Protein AF-A0A6I4TUL4-F1 (afdb_monomer)

Organism: NCBI:txid1476466

Structure (mmCIF, N/CA/C/O backbone):
data_AF-A0A6I4TUL4-F1
#
_entry.id   AF-A0A6I4TUL4-F1
#
loop_
_atom_site.group_PDB
_atom_site.id
_atom_site.type_symbol
_atom_site.label_atom_id
_atom_site.label_alt_id
_atom_site.label_comp_id
_atom_site.label_asym_id
_atom_site.label_entity_id
_atom_site.label_seq_id
_atom_site.pdbx_PDB_ins_code
_atom_site.Cartn_x
_atom_site.Cartn_y
_atom_site.Cartn_z
_atom_site.occupancy
_atom_site.B_iso_or_equiv
_atom_site.auth_seq_id
_atom_site.auth_comp_id
_atom_site.auth_asym_id
_atom_site.auth_atom_id
_atom_site.pdbx_PDB_model_num
ATOM 1 N N . MET A 1 1 ? 25.129 -2.602 -38.199 1.00 72.81 1 MET A N 1
ATOM 2 C CA . MET A 1 1 ? 24.617 -2.798 -36.819 1.00 72.81 1 MET A CA 1
ATOM 3 C C . MET A 1 1 ? 23.168 -2.350 -36.666 1.00 72.81 1 MET A C 1
ATOM 5 O O . MET A 1 1 ? 22.359 -3.181 -36.293 1.00 72.81 1 MET A O 1
ATOM 9 N N . ALA A 1 2 ? 22.815 -1.093 -36.964 1.00 67.31 2 ALA A N 1
ATOM 10 C CA . ALA A 1 2 ? 21.417 -0.632 -36.889 1.00 67.31 2 ALA A CA 1
ATOM 11 C C . ALA A 1 2 ? 20.467 -1.489 -37.746 1.00 67.31 2 ALA A C 1
ATOM 13 O O . ALA A 1 2 ? 19.438 -1.945 -37.263 1.00 67.31 2 ALA A O 1
ATOM 14 N N . GLU A 1 3 ? 20.897 -1.822 -38.963 1.00 73.19 3 GLU A N 1
ATOM 15 C CA . GLU A 1 3 ? 20.186 -2.729 -39.870 1.00 73.19 3 GLU A CA 1
ATOM 16 C C . GLU A 1 3 ? 20.019 -4.152 -39.306 1.00 73.19 3 GLU A C 1
ATOM 18 O O . GLU A 1 3 ? 18.932 -4.709 -39.371 1.00 73.19 3 GLU A O 1
ATOM 23 N N . LEU A 1 4 ? 21.054 -4.708 -38.657 1.00 69.62 4 LEU A N 1
ATOM 24 C CA . LEU A 1 4 ? 20.995 -6.033 -38.011 1.00 69.62 4 LEU A CA 1
ATOM 25 C C . LEU A 1 4 ? 19.982 -6.091 -36.862 1.00 69.62 4 LEU A C 1
ATOM 27 O O . LEU A 1 4 ? 19.475 -7.161 -36.547 1.00 69.62 4 LEU A O 1
ATOM 31 N N . LEU A 1 5 ? 19.719 -4.955 -36.219 1.00 65.19 5 LEU A N 1
ATOM 32 C CA . LEU A 1 5 ? 18.728 -4.837 -35.155 1.00 65.19 5 LEU A CA 1
ATOM 33 C C . LEU A 1 5 ? 17.337 -4.450 -35.690 1.00 65.19 5 LEU A C 1
ATOM 35 O O . LEU A 1 5 ? 16.389 -4.429 -34.914 1.00 65.19 5 LEU A O 1
ATOM 39 N N . GLY A 1 6 ? 17.208 -4.125 -36.984 1.00 70.06 6 GLY A N 1
ATOM 40 C CA . GLY A 1 6 ? 15.967 -3.614 -37.574 1.00 70.06 6 GLY A CA 1
ATOM 41 C C . GLY A 1 6 ? 15.590 -2.205 -37.099 1.00 70.06 6 GLY A C 1
ATOM 42 O O . GLY A 1 6 ? 14.412 -1.863 -37.058 1.00 70.06 6 GLY A O 1
ATOM 43 N N . LEU A 1 7 ? 16.571 -1.389 -36.701 1.00 74.94 7 LEU A N 1
ATOM 44 C CA . LEU A 1 7 ? 16.360 -0.075 -36.086 1.00 74.94 7 LEU A CA 1
ATOM 45 C C . LEU A 1 7 ? 16.965 1.042 -36.936 1.00 74.94 7 LEU A C 1
ATOM 47 O O . LEU A 1 7 ? 17.882 0.828 -37.731 1.00 74.94 7 LEU A O 1
ATOM 51 N N . SER A 1 8 ? 16.521 2.278 -36.702 1.00 76.56 8 SER A N 1
ATOM 52 C CA . SER A 1 8 ? 17.177 3.449 -37.281 1.00 76.56 8 SER A CA 1
ATOM 53 C C . SER A 1 8 ? 18.547 3.697 -36.634 1.00 76.56 8 SER A C 1
ATOM 55 O O . SER A 1 8 ? 18.763 3.439 -35.446 1.00 76.56 8 SER A O 1
ATOM 57 N N . TRP A 1 9 ? 19.488 4.252 -37.405 1.00 76.12 9 TRP A N 1
ATOM 58 C CA . TRP A 1 9 ? 20.804 4.645 -36.881 1.00 76.12 9 TRP A CA 1
ATOM 59 C C . TRP A 1 9 ? 20.697 5.659 -35.736 1.00 76.12 9 TRP A C 1
ATOM 61 O O . TRP A 1 9 ? 21.472 5.601 -34.785 1.00 76.12 9 TRP A O 1
ATOM 71 N N . VAL A 1 10 ? 19.707 6.553 -35.800 1.00 77.44 10 VAL A N 1
ATOM 72 C CA . VAL A 1 10 ? 19.436 7.536 -34.745 1.00 77.44 10 VAL A CA 1
ATOM 73 C C . VAL A 1 10 ? 19.095 6.831 -33.434 1.00 77.44 10 VAL A C 1
ATOM 75 O O . VAL A 1 10 ? 19.719 7.135 -32.424 1.00 77.44 10 VAL A O 1
ATOM 78 N N . ALA A 1 11 ? 18.198 5.839 -33.455 1.00 69.88 11 ALA A N 1
ATOM 79 C CA . ALA A 1 11 ? 17.829 5.079 -32.261 1.00 69.88 11 ALA A CA 1
ATOM 80 C C . ALA A 1 11 ? 19.028 4.323 -31.665 1.00 69.88 11 ALA A C 1
ATOM 82 O O . ALA A 1 11 ? 19.280 4.409 -30.464 1.00 69.88 11 ALA A O 1
ATOM 83 N N . LEU A 1 12 ? 19.826 3.654 -32.508 1.00 76.19 12 LEU A N 1
ATOM 84 C CA . LEU A 1 12 ? 21.035 2.963 -32.051 1.00 76.19 12 LEU A CA 1
ATOM 85 C C . LEU A 1 12 ? 22.055 3.938 -31.441 1.00 76.19 12 LEU A C 1
ATOM 87 O O . LEU A 1 12 ? 22.668 3.634 -30.419 1.00 76.19 12 LEU A O 1
ATOM 91 N N . ARG A 1 13 ? 22.232 5.119 -32.043 1.00 81.12 13 ARG A N 1
ATOM 92 C CA . ARG A 1 13 ? 23.137 6.155 -31.532 1.00 81.12 13 ARG A CA 1
ATOM 93 C C . ARG A 1 13 ? 22.661 6.711 -30.191 1.00 81.12 13 ARG A C 1
ATOM 95 O O . ARG A 1 13 ? 23.494 6.922 -29.316 1.00 81.12 13 ARG A O 1
ATOM 102 N N . THR A 1 14 ? 21.358 6.924 -30.023 1.00 79.56 14 THR A N 1
ATOM 103 C CA . THR A 1 14 ? 20.754 7.328 -28.747 1.00 79.56 14 THR A CA 1
ATOM 104 C C . THR A 1 14 ? 21.068 6.305 -27.660 1.00 79.56 14 THR A C 1
ATOM 106 O O . THR A 1 14 ? 21.618 6.661 -26.626 1.00 79.56 14 THR A O 1
ATOM 109 N N . TRP A 1 15 ? 20.874 5.013 -27.931 1.00 80.56 15 TRP A N 1
ATOM 110 C CA . TRP A 1 15 ? 21.211 3.952 -26.975 1.00 80.56 15 TRP A CA 1
ATOM 111 C C . TRP A 1 15 ? 22.695 3.912 -26.604 1.00 80.56 15 TRP A C 1
ATOM 113 O O . TRP A 1 15 ? 23.032 3.693 -25.445 1.00 80.56 15 TRP A O 1
ATOM 123 N N . CYS A 1 16 ? 23.587 4.172 -27.562 1.00 81.88 16 CYS A N 1
ATOM 124 C CA . CYS A 1 16 ? 25.025 4.279 -27.302 1.00 81.88 16 CYS A CA 1
ATOM 125 C C . CYS A 1 16 ? 25.390 5.448 -26.368 1.00 81.88 16 CYS A C 1
ATOM 127 O O . CYS A 1 16 ? 26.443 5.405 -25.739 1.00 81.88 16 CYS A O 1
ATOM 129 N N . ASN A 1 17 ? 24.562 6.493 -26.288 1.00 82.06 17 ASN A N 1
ATOM 130 C CA . ASN A 1 17 ? 24.784 7.629 -25.389 1.00 82.06 17 ASN A CA 1
ATOM 131 C C . ASN A 1 17 ? 24.099 7.445 -24.034 1.00 82.06 17 ASN A C 1
ATOM 133 O O . ASN A 1 17 ? 24.672 7.813 -23.012 1.00 82.06 17 ASN A O 1
ATOM 137 N N . ASP A 1 18 ? 22.894 6.880 -24.043 1.00 80.25 18 ASP A N 1
ATOM 138 C CA . ASP A 1 18 ? 21.987 6.964 -22.903 1.00 80.25 18 ASP A CA 1
ATOM 139 C C . ASP A 1 18 ? 22.016 5.708 -22.030 1.00 80.25 18 ASP A C 1
ATOM 141 O O . ASP A 1 18 ? 21.678 5.789 -20.851 1.00 80.25 18 ASP A O 1
ATOM 145 N N . ILE A 1 19 ? 22.433 4.551 -22.567 1.00 82.62 19 ILE A N 1
ATOM 146 C CA . ILE A 1 19 ? 22.483 3.302 -21.800 1.00 82.62 19 ILE A CA 1
ATOM 147 C C . ILE A 1 19 ? 23.790 3.230 -20.990 1.00 82.62 19 ILE A C 1
ATOM 149 O O . ILE A 1 19 ? 24.871 3.047 -21.567 1.00 82.62 19 ILE A O 1
ATOM 153 N N . PRO A 1 20 ? 23.730 3.291 -19.644 1.00 79.69 20 PRO A N 1
ATOM 154 C CA . PRO A 1 20 ? 24.925 3.243 -18.812 1.00 79.69 20 PRO A CA 1
ATOM 155 C C . PRO A 1 20 ? 25.627 1.886 -18.926 1.00 79.69 20 PRO A C 1
ATOM 157 O O . PRO A 1 20 ? 24.986 0.837 -18.899 1.00 79.69 20 PRO A O 1
ATOM 160 N N . GLY A 1 21 ? 26.956 1.904 -19.025 1.00 79.38 21 GLY A N 1
ATOM 161 C CA . GLY A 1 21 ? 27.783 0.694 -19.125 1.00 79.38 21 GLY A CA 1
ATOM 162 C C . GLY A 1 21 ? 27.972 0.163 -20.548 1.00 79.38 21 GLY A C 1
ATOM 163 O O . GLY A 1 21 ? 28.905 -0.598 -20.783 1.00 79.38 21 GLY A O 1
ATOM 164 N N . PHE A 1 22 ? 27.181 0.629 -21.521 1.00 78.00 22 PHE A N 1
ATOM 165 C CA . PHE A 1 22 ? 27.264 0.123 -22.893 1.00 78.00 22 PHE A CA 1
ATOM 166 C C . PHE A 1 22 ? 28.614 0.449 -23.562 1.00 78.00 22 PHE A C 1
ATOM 168 O O . PHE A 1 22 ? 29.185 -0.373 -24.282 1.00 78.00 22 PHE A O 1
ATOM 175 N N . GLU A 1 23 ? 29.153 1.637 -23.278 1.00 78.12 23 GLU A N 1
ATOM 176 C CA . GLU A 1 23 ? 30.485 2.068 -23.719 1.00 78.12 23 GLU A CA 1
ATOM 177 C C . GLU A 1 23 ? 31.609 1.513 -22.827 1.00 78.12 23 GLU A C 1
ATOM 179 O O . GLU A 1 23 ? 32.673 1.139 -23.324 1.00 78.12 23 GLU A O 1
ATOM 184 N N . ALA A 1 24 ? 31.363 1.403 -21.516 1.00 75.19 24 ALA A N 1
ATOM 185 C CA . ALA A 1 24 ? 32.354 0.953 -20.535 1.00 75.19 24 ALA A CA 1
ATOM 186 C C . ALA A 1 24 ? 32.819 -0.491 -20.796 1.00 75.19 24 ALA A C 1
ATOM 188 O O . ALA A 1 24 ? 34.010 -0.789 -20.694 1.00 75.19 24 ALA A O 1
ATOM 189 N N . ASP A 1 25 ? 31.901 -1.352 -21.239 1.00 73.88 25 ASP A N 1
ATOM 190 C CA . ASP A 1 25 ? 32.175 -2.758 -21.545 1.00 73.88 25 ASP A CA 1
ATOM 191 C C . ASP A 1 25 ? 32.784 -2.970 -22.952 1.00 73.88 25 ASP A C 1
ATOM 193 O O . ASP A 1 25 ? 32.968 -4.101 -23.416 1.00 73.88 25 ASP A O 1
ATOM 197 N N . LYS A 1 26 ? 33.148 -1.879 -23.651 1.00 78.00 26 LYS A N 1
ATOM 198 C CA . LYS A 1 26 ? 33.784 -1.885 -24.985 1.00 78.00 26 LYS A CA 1
ATOM 199 C C . LYS A 1 26 ? 33.006 -2.715 -26.013 1.00 78.00 26 LYS A C 1
ATOM 201 O O . LYS A 1 26 ? 33.599 -3.405 -26.858 1.00 78.00 26 LYS A O 1
ATOM 206 N N . HIS A 1 27 ? 31.677 -2.672 -25.927 1.00 78.06 27 HIS A N 1
ATOM 207 C CA . HIS A 1 27 ? 30.774 -3.321 -26.877 1.00 78.06 27 HIS A CA 1
ATOM 208 C C . HIS A 1 27 ? 30.687 -2.565 -28.205 1.00 78.06 27 HIS A C 1
ATOM 210 O O . HIS A 1 27 ? 30.351 -3.160 -29.228 1.00 78.06 27 HIS A O 1
ATOM 216 N N . PHE A 1 28 ? 31.048 -1.284 -28.206 1.00 81.44 28 PHE A N 1
ATOM 217 C CA . PHE A 1 28 ? 31.254 -0.480 -29.400 1.00 81.44 28 PHE A CA 1
ATOM 218 C C . PHE A 1 28 ? 32.390 0.527 -29.176 1.00 81.44 28 PHE A C 1
ATOM 220 O O . PHE A 1 28 ? 32.784 0.793 -28.041 1.00 81.44 28 PHE A O 1
ATOM 227 N N . VAL A 1 29 ? 32.924 1.068 -30.266 1.00 81.25 29 VAL A N 1
ATOM 228 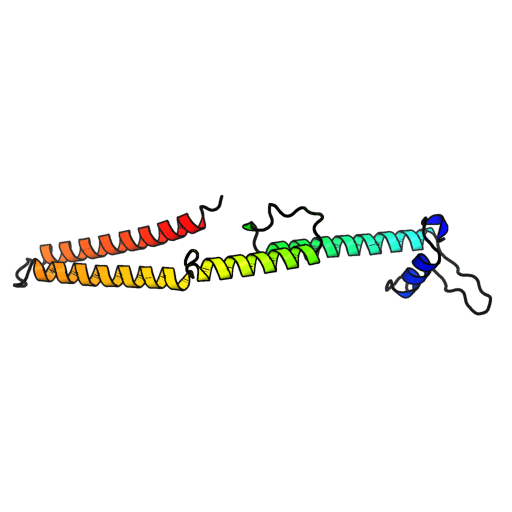C CA . VAL A 1 29 ? 33.885 2.171 -30.290 1.00 81.25 29 VAL A CA 1
ATOM 229 C C . VAL A 1 29 ? 33.253 3.295 -31.097 1.00 81.25 29 VAL A C 1
ATOM 231 O O . VAL A 1 29 ? 32.819 3.086 -32.235 1.00 81.25 29 VAL A O 1
ATOM 234 N N . ARG A 1 30 ? 33.172 4.484 -30.490 1.00 81.44 30 ARG A N 1
ATOM 235 C CA . ARG A 1 30 ? 32.632 5.680 -31.142 1.00 81.44 30 ARG A CA 1
ATOM 236 C C . ARG A 1 30 ? 33.481 6.036 -32.359 1.00 81.44 30 ARG A C 1
ATOM 238 O O . ARG A 1 30 ? 34.704 6.106 -32.265 1.00 81.44 30 ARG A O 1
ATOM 245 N N . GLY A 1 31 ? 32.820 6.315 -33.477 1.00 73.12 31 GLY A N 1
ATOM 246 C CA . GLY A 1 31 ? 33.468 6.930 -34.630 1.00 73.12 31 GLY A CA 1
ATOM 247 C C . GLY A 1 31 ? 33.663 8.435 -34.419 1.00 73.12 31 GLY A C 1
ATOM 248 O O . GLY A 1 31 ? 32.745 9.119 -33.959 1.00 73.12 31 GLY A O 1
ATOM 249 N N . GLY A 1 32 ? 34.850 8.947 -34.754 1.00 72.25 32 GLY A N 1
ATOM 250 C CA . GLY A 1 32 ? 35.245 10.359 -34.661 1.00 72.25 32 GLY A CA 1
ATOM 251 C C . GLY A 1 32 ? 36.553 10.627 -35.418 1.00 72.25 32 GLY A C 1
ATOM 252 O O . GLY A 1 32 ? 37.324 9.699 -35.642 1.00 72.25 32 GLY A O 1
ATOM 253 N N . ASN A 1 33 ? 36.800 11.872 -35.851 1.00 60.41 33 ASN A N 1
ATOM 254 C CA . ASN A 1 33 ? 37.998 12.269 -36.621 1.00 60.41 33 ASN A CA 1
ATOM 255 C C . ASN A 1 33 ? 38.299 11.373 -37.847 1.00 60.41 33 ASN A C 1
ATOM 257 O O . ASN A 1 33 ? 39.445 11.008 -38.089 1.00 60.41 33 ASN A O 1
ATOM 261 N N . GLY A 1 34 ? 37.267 10.997 -38.611 1.00 66.38 34 GLY A N 1
ATOM 262 C CA . GLY A 1 34 ? 37.407 10.144 -39.801 1.00 66.38 34 GLY A CA 1
ATOM 263 C C . GLY A 1 34 ? 37.420 8.633 -39.528 1.00 66.38 34 GLY A C 1
ATOM 264 O O . GLY A 1 34 ? 37.562 7.858 -40.467 1.00 66.38 34 GLY A O 1
ATOM 265 N N . ILE A 1 35 ? 37.246 8.201 -38.274 1.00 73.25 35 ILE A N 1
ATOM 266 C CA . ILE A 1 35 ? 37.112 6.785 -37.906 1.00 73.25 35 ILE A CA 1
ATOM 267 C C . ILE A 1 35 ? 35.630 6.395 -37.896 1.00 73.25 35 ILE A C 1
ATOM 269 O O . ILE A 1 35 ? 34.806 7.075 -37.279 1.00 73.25 35 ILE A O 1
ATOM 273 N N . GLU A 1 36 ? 35.290 5.292 -38.564 1.00 78.62 36 GLU A N 1
ATOM 274 C CA . GLU A 1 36 ? 33.939 4.724 -38.564 1.00 78.62 36 GLU A CA 1
ATOM 275 C C . GLU A 1 36 ? 33.585 4.072 -37.220 1.00 78.62 36 GLU A C 1
ATOM 277 O O . GLU A 1 36 ? 34.444 3.594 -36.479 1.00 78.62 36 GLU A O 1
ATOM 282 N N . TRP A 1 37 ? 32.291 4.032 -36.901 1.00 83.56 37 TRP A N 1
ATOM 283 C CA . TRP A 1 37 ? 31.801 3.352 -35.705 1.00 83.56 37 TRP A CA 1
ATOM 284 C C . TRP A 1 37 ? 32.037 1.848 -35.803 1.00 83.56 37 TRP A C 1
ATOM 286 O O . TRP A 1 37 ? 31.575 1.201 -36.742 1.00 83.56 37 TRP A O 1
ATOM 296 N N . GLN A 1 38 ? 32.679 1.274 -34.789 1.00 85.19 38 GLN A N 1
ATOM 297 C CA . GLN A 1 38 ? 32.925 -0.163 -34.734 1.00 85.19 38 GLN A CA 1
ATOM 298 C C . GLN A 1 38 ? 32.078 -0.791 -33.637 1.00 85.19 38 GLN A C 1
ATOM 300 O O . GLN A 1 38 ? 32.158 -0.406 -32.475 1.00 85.19 38 GLN A O 1
ATOM 305 N N . PHE A 1 39 ? 31.276 -1.785 -33.998 1.00 84.81 39 PHE A N 1
ATOM 306 C CA . PHE A 1 39 ? 30.459 -2.548 -33.058 1.00 84.81 39 PHE A CA 1
ATOM 307 C C . PHE A 1 39 ? 30.979 -3.975 -32.978 1.00 84.81 39 PHE A C 1
ATOM 309 O O . PHE A 1 39 ? 31.396 -4.534 -33.990 1.00 84.81 39 PHE A O 1
ATOM 316 N N . LYS A 1 40 ? 30.908 -4.585 -31.792 1.00 86.88 40 LYS A N 1
ATOM 317 C CA . LYS A 1 40 ? 31.095 -6.030 -31.617 1.00 86.88 40 LYS A CA 1
ATOM 318 C C . LYS A 1 40 ? 29.716 -6.689 -31.625 1.00 86.88 40 LYS A C 1
ATOM 320 O O . LYS A 1 40 ? 29.104 -6.760 -30.562 1.00 86.88 40 LYS A O 1
ATOM 325 N N . PRO A 1 41 ? 29.209 -7.188 -32.767 1.00 79.06 41 PRO A N 1
ATOM 326 C CA . PRO A 1 41 ? 27.774 -7.418 -32.947 1.00 79.06 41 PRO A CA 1
ATOM 327 C C . PRO A 1 41 ? 27.161 -8.331 -31.882 1.00 79.06 41 PRO A C 1
ATOM 329 O O . PRO A 1 41 ? 26.164 -7.972 -31.265 1.00 79.06 41 PRO A O 1
ATOM 332 N N . VAL A 1 42 ? 27.806 -9.466 -31.592 1.00 80.75 42 VAL A N 1
ATOM 333 C CA . VAL A 1 42 ? 27.335 -10.432 -30.586 1.00 80.75 42 VAL A CA 1
ATOM 334 C C . VAL A 1 42 ? 27.296 -9.815 -29.188 1.00 80.75 42 VAL A C 1
ATOM 336 O O . VAL A 1 42 ? 26.286 -9.913 -28.497 1.00 80.75 42 VAL A O 1
ATOM 339 N N . ALA A 1 43 ? 28.373 -9.142 -28.785 1.00 82.38 43 ALA A N 1
ATOM 340 C CA . ALA A 1 43 ? 28.478 -8.555 -27.455 1.00 82.38 43 ALA A CA 1
ATOM 341 C C . ALA A 1 43 ? 27.510 -7.372 -27.284 1.00 82.38 43 ALA A C 1
ATOM 343 O O . ALA A 1 43 ? 26.861 -7.254 -26.249 1.00 82.38 43 ALA A O 1
ATOM 344 N N . SER A 1 44 ? 27.349 -6.540 -28.321 1.00 79.06 44 SER A N 1
ATOM 345 C CA . SER A 1 44 ? 26.383 -5.440 -28.317 1.00 79.06 44 SER A CA 1
ATOM 346 C C . SER A 1 44 ? 24.943 -5.946 -28.203 1.00 79.06 44 SER A C 1
ATOM 348 O O . SER A 1 44 ? 24.177 -5.411 -27.409 1.00 79.06 44 SER A O 1
ATOM 350 N N . ILE A 1 45 ? 24.573 -6.991 -28.955 1.00 77.31 45 ILE A N 1
ATOM 351 C CA . ILE A 1 45 ? 23.230 -7.591 -28.891 1.00 77.31 45 ILE A CA 1
ATOM 352 C C . ILE A 1 45 ? 22.974 -8.190 -27.506 1.00 77.31 45 ILE A C 1
ATOM 354 O O . ILE A 1 45 ? 21.944 -7.910 -26.899 1.00 77.31 45 ILE A O 1
ATOM 358 N N . GLN A 1 46 ? 23.913 -8.979 -26.978 1.00 79.12 46 GLN A N 1
ATOM 359 C CA . GLN A 1 46 ? 23.776 -9.597 -25.656 1.00 79.12 46 GLN A CA 1
ATOM 360 C C . GLN A 1 46 ? 23.617 -8.556 -24.545 1.00 79.12 46 GLN A C 1
ATOM 362 O O . GLN A 1 46 ? 22.785 -8.730 -23.653 1.00 79.12 46 GLN A O 1
ATOM 367 N N . PHE A 1 47 ? 24.376 -7.461 -24.614 1.00 82.19 47 PHE A N 1
ATOM 368 C CA . PHE A 1 47 ? 24.252 -6.363 -23.666 1.00 82.19 47 PHE A CA 1
ATOM 369 C C . PHE A 1 47 ? 22.868 -5.708 -23.732 1.00 82.19 47 PHE A C 1
ATOM 371 O O . PHE A 1 47 ? 22.223 -5.545 -22.698 1.00 82.19 47 PHE A O 1
ATOM 378 N N . LEU A 1 48 ? 22.382 -5.390 -24.938 1.00 78.50 48 LEU A N 1
ATOM 379 C CA . LEU A 1 48 ? 21.061 -4.784 -25.128 1.00 78.50 48 LEU A CA 1
ATOM 380 C C . LEU A 1 48 ? 19.942 -5.702 -24.620 1.00 78.50 48 LEU A C 1
ATOM 382 O O . LEU A 1 48 ? 19.077 -5.247 -23.875 1.00 78.50 48 LEU A O 1
ATOM 386 N N . ILE A 1 49 ? 19.994 -7.002 -24.931 1.00 76.19 49 ILE A N 1
ATOM 387 C CA . ILE A 1 49 ? 19.036 -7.991 -24.412 1.00 76.19 49 ILE A CA 1
ATOM 388 C C . ILE A 1 49 ? 19.042 -7.986 -22.882 1.00 76.19 49 ILE A C 1
ATOM 390 O O . ILE A 1 49 ? 17.985 -7.902 -22.257 1.00 76.19 49 ILE A O 1
ATOM 394 N N . LYS A 1 50 ? 20.227 -8.040 -22.264 1.00 81.44 50 LYS A N 1
ATOM 395 C CA . LYS A 1 50 ? 20.365 -8.023 -20.804 1.00 81.44 50 LYS A CA 1
ATOM 396 C C . LYS A 1 50 ? 19.806 -6.734 -20.199 1.00 81.44 50 LYS A C 1
ATOM 398 O O . LYS A 1 50 ? 19.111 -6.799 -19.187 1.00 81.44 50 LYS A O 1
ATOM 403 N N . HIS A 1 51 ? 20.085 -5.586 -20.813 1.00 81.88 51 HIS A N 1
ATOM 404 C CA . HIS A 1 51 ? 19.608 -4.285 -20.357 1.00 81.88 51 HIS A CA 1
ATOM 405 C C . HIS A 1 51 ? 18.077 -4.198 -20.388 1.00 81.88 51 HIS A C 1
ATOM 407 O O . HIS A 1 51 ? 17.463 -3.945 -19.353 1.00 81.88 51 HIS A O 1
ATOM 413 N N . PHE A 1 52 ? 17.455 -4.494 -21.532 1.00 79.19 52 PHE A N 1
ATOM 414 C CA . PHE A 1 52 ? 16.000 -4.406 -21.675 1.00 79.19 52 PHE A CA 1
ATOM 415 C C . PHE A 1 52 ? 15.258 -5.470 -20.861 1.00 79.19 52 PHE A C 1
ATOM 417 O O . PHE A 1 52 ? 14.207 -5.185 -20.292 1.00 79.19 52 PHE A O 1
ATOM 424 N N . THR A 1 53 ? 15.832 -6.667 -20.703 1.00 75.06 53 THR A N 1
ATOM 425 C CA . THR A 1 53 ? 15.279 -7.686 -19.794 1.00 75.06 53 THR A CA 1
ATOM 426 C C . THR A 1 53 ? 15.311 -7.196 -18.343 1.00 75.06 53 THR A C 1
ATOM 428 O O . THR A 1 53 ? 14.344 -7.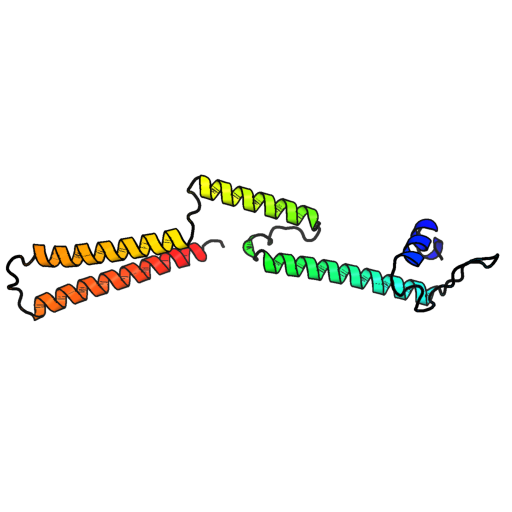369 -17.602 1.00 75.06 53 THR A O 1
ATOM 431 N N . ALA A 1 54 ? 16.400 -6.542 -17.924 1.00 77.00 54 ALA A N 1
ATOM 432 C CA . ALA A 1 54 ? 16.503 -5.964 -16.588 1.00 77.00 54 ALA A CA 1
ATOM 433 C C . ALA A 1 54 ? 15.528 -4.791 -16.385 1.00 77.00 54 ALA A C 1
ATOM 435 O O . ALA A 1 54 ? 14.938 -4.676 -15.310 1.00 77.00 54 ALA A O 1
ATOM 436 N N . GLU A 1 55 ? 15.313 -3.939 -17.393 1.00 76.81 55 GLU A N 1
ATOM 437 C CA . GLU A 1 55 ? 14.279 -2.897 -17.341 1.00 76.81 55 GLU A CA 1
ATOM 438 C C . GLU A 1 55 ? 12.874 -3.484 -17.215 1.00 76.81 55 GLU A C 1
ATOM 440 O O . GLU A 1 55 ? 12.112 -3.063 -16.342 1.00 76.81 55 GLU A O 1
ATOM 445 N N . GLN A 1 56 ? 12.550 -4.503 -18.012 1.00 73.44 56 GLN A N 1
ATOM 446 C CA . GLN A 1 56 ? 11.260 -5.184 -17.948 1.00 73.44 56 GLN A CA 1
ATOM 447 C C . GLN A 1 56 ? 11.023 -5.791 -16.559 1.00 73.44 56 GLN A C 1
ATOM 449 O O . GLN A 1 56 ? 9.962 -5.597 -15.961 1.00 73.44 56 GLN A O 1
ATOM 454 N N . GLN A 1 57 ? 12.029 -6.466 -15.995 1.00 74.75 57 GLN A N 1
ATOM 455 C CA . GLN A 1 57 ? 11.951 -7.028 -14.647 1.00 74.75 57 GLN A CA 1
ATOM 456 C C . GLN A 1 57 ? 11.795 -5.950 -13.571 1.00 74.75 57 GLN A C 1
ATOM 458 O O . GLN A 1 57 ? 10.985 -6.121 -12.661 1.00 74.75 57 GLN A O 1
ATOM 463 N N . ARG A 1 58 ? 12.506 -4.818 -13.677 1.00 78.00 58 ARG A N 1
ATOM 464 C CA . ARG A 1 58 ? 12.316 -3.669 -12.773 1.00 78.00 58 ARG A CA 1
ATOM 465 C C . ARG A 1 58 ? 10.906 -3.095 -12.885 1.00 78.00 58 ARG A C 1
ATOM 467 O O . ARG A 1 58 ? 10.323 -2.744 -11.863 1.00 78.00 58 ARG A O 1
ATOM 474 N N . GLY A 1 59 ? 10.342 -3.037 -14.091 1.00 71.31 59 GLY A N 1
ATOM 475 C CA . GLY A 1 59 ? 8.953 -2.643 -14.323 1.00 71.31 59 GLY A CA 1
ATOM 476 C C . GLY A 1 59 ? 7.966 -3.581 -13.625 1.00 71.31 59 GLY A C 1
ATOM 477 O O . GLY A 1 59 ? 7.111 -3.123 -12.869 1.00 71.31 59 GLY A O 1
ATOM 478 N N . ILE A 1 60 ? 8.137 -4.897 -13.789 1.00 72.56 60 ILE A N 1
ATOM 479 C CA . ILE A 1 60 ? 7.318 -5.920 -13.114 1.00 72.56 60 ILE A CA 1
ATOM 480 C C . ILE A 1 60 ? 7.459 -5.823 -11.590 1.00 72.56 60 ILE A C 1
ATOM 482 O O . ILE A 1 60 ? 6.457 -5.864 -10.882 1.00 72.56 60 ILE A O 1
ATOM 486 N N . GLN A 1 61 ? 8.676 -5.661 -11.068 1.00 75.06 61 GLN A N 1
ATOM 487 C CA . GLN A 1 61 ? 8.912 -5.520 -9.629 1.00 75.06 61 GLN A CA 1
ATOM 488 C C . GLN A 1 61 ? 8.278 -4.249 -9.066 1.00 75.06 61 GLN A C 1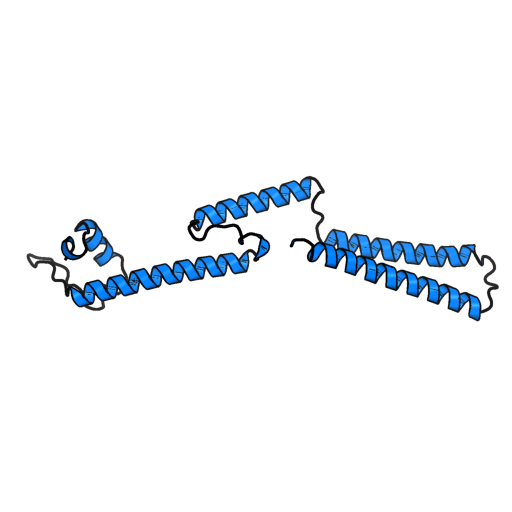
ATOM 490 O O . GLN A 1 61 ? 7.639 -4.313 -8.020 1.00 75.06 61 GLN A O 1
ATOM 495 N N . ARG A 1 62 ? 8.388 -3.112 -9.765 1.00 70.06 62 ARG A N 1
ATOM 496 C CA . ARG A 1 62 ? 7.710 -1.870 -9.369 1.00 70.06 62 ARG A CA 1
ATOM 497 C C . ARG A 1 62 ? 6.197 -2.041 -9.371 1.00 70.06 62 ARG A C 1
ATOM 499 O O . ARG A 1 62 ? 5.564 -1.673 -8.391 1.00 70.06 62 ARG A O 1
ATOM 506 N N . ARG A 1 63 ? 5.624 -2.659 -10.410 1.00 63.84 63 ARG A N 1
ATOM 507 C CA . ARG A 1 63 ? 4.183 -2.961 -10.466 1.00 63.84 63 ARG A CA 1
ATOM 508 C C . ARG A 1 63 ? 3.743 -3.872 -9.321 1.00 63.84 63 ARG A C 1
ATOM 510 O O . ARG A 1 63 ? 2.741 -3.590 -8.676 1.00 63.84 63 ARG A O 1
ATOM 517 N N . ARG A 1 64 ? 4.519 -4.912 -9.002 1.00 68.69 64 ARG A N 1
ATOM 518 C CA . ARG A 1 64 ? 4.256 -5.791 -7.848 1.00 68.69 64 ARG A CA 1
ATOM 519 C C . ARG A 1 64 ? 4.353 -5.052 -6.514 1.00 68.69 64 ARG A C 1
ATOM 521 O O . ARG A 1 64 ? 3.496 -5.258 -5.664 1.00 68.69 64 ARG A O 1
ATOM 528 N N . ALA A 1 65 ? 5.348 -4.185 -6.339 1.00 68.69 65 ALA A N 1
ATOM 529 C CA . ALA A 1 65 ? 5.506 -3.383 -5.127 1.00 68.69 65 ALA A CA 1
ATOM 530 C C . ALA A 1 65 ? 4.339 -2.401 -4.943 1.00 68.69 65 ALA A C 1
ATOM 532 O O . ALA A 1 65 ? 3.800 -2.282 -3.847 1.00 68.69 65 ALA A O 1
ATOM 533 N N . VAL A 1 66 ? 3.897 -1.759 -6.027 1.00 65.62 66 VAL A N 1
ATOM 534 C CA . VAL A 1 66 ? 2.705 -0.900 -6.039 1.00 65.62 66 VAL A CA 1
ATOM 535 C C . VAL A 1 66 ? 1.447 -1.716 -5.713 1.00 65.62 66 VAL A C 1
ATOM 537 O O . VAL A 1 66 ? 0.683 -1.318 -4.837 1.00 65.62 66 VAL A O 1
ATOM 540 N N . ARG A 1 67 ? 1.277 -2.904 -6.315 1.00 62.72 67 ARG A N 1
ATOM 541 C CA . ARG A 1 67 ? 0.163 -3.822 -6.010 1.00 62.72 67 ARG A CA 1
ATOM 542 C C . ARG A 1 67 ? 0.137 -4.226 -4.530 1.00 62.72 67 ARG A C 1
ATOM 544 O O . ARG A 1 67 ? -0.925 -4.236 -3.918 1.00 62.72 67 ARG A O 1
ATOM 551 N N . GLN A 1 68 ? 1.295 -4.507 -3.934 1.00 65.31 68 GLN A N 1
ATOM 552 C CA . GLN A 1 68 ? 1.400 -4.830 -2.507 1.00 65.31 68 GLN A CA 1
ATOM 553 C C . GLN A 1 68 ? 1.110 -3.631 -1.595 1.00 65.31 68 GLN A C 1
ATOM 555 O O . GLN A 1 68 ? 0.516 -3.814 -0.537 1.00 65.31 68 GLN A O 1
ATOM 560 N N . ALA A 1 69 ? 1.493 -2.417 -1.995 1.00 64.44 69 ALA A N 1
ATOM 561 C CA . ALA A 1 69 ? 1.274 -1.208 -1.203 1.00 64.44 69 ALA A CA 1
ATOM 562 C C . ALA A 1 69 ? -0.200 -0.761 -1.161 1.00 64.44 69 ALA A C 1
ATOM 564 O O . ALA A 1 69 ? -0.625 -0.166 -0.175 1.00 64.44 69 ALA A O 1
ATOM 565 N N . ILE A 1 70 ? -0.972 -1.040 -2.216 1.00 63.78 70 ILE A N 1
ATOM 566 C CA . ILE A 1 70 ? -2.369 -0.584 -2.361 1.00 63.78 70 ILE A CA 1
ATOM 567 C C . ILE A 1 70 ? -3.377 -1.576 -1.757 1.00 63.78 70 ILE A C 1
ATOM 569 O O . ILE A 1 70 ? -4.490 -1.190 -1.408 1.00 63.78 70 ILE A O 1
ATOM 573 N N . GLY A 1 71 ? -2.976 -2.832 -1.548 1.00 55.41 71 GLY A N 1
ATOM 574 C CA . GLY A 1 71 ? -3.841 -3.878 -1.008 1.00 55.41 71 GLY A CA 1
ATOM 575 C C . GLY A 1 71 ? -4.559 -4.670 -2.106 1.00 55.41 71 GLY A C 1
ATOM 576 O O . GLY A 1 71 ? -5.028 -4.126 -3.103 1.00 55.41 71 GLY A O 1
ATOM 577 N N . SER A 1 72 ? -4.612 -5.991 -1.910 1.00 51.03 72 SER A N 1
ATOM 578 C CA . SER A 1 72 ? -4.999 -7.000 -2.912 1.00 51.03 72 SER A CA 1
ATOM 579 C C . SER A 1 72 ? -6.408 -6.836 -3.489 1.00 51.03 72 SER A C 1
ATOM 581 O O . SER A 1 72 ? -6.638 -7.233 -4.622 1.00 51.03 72 SER A O 1
ATOM 583 N N . SER A 1 73 ? -7.348 -6.244 -2.749 1.00 52.56 73 SER A N 1
ATOM 584 C CA . SER A 1 73 ? -8.769 -6.240 -3.127 1.00 52.56 73 SER A CA 1
ATOM 585 C C . SER A 1 73 ? -9.137 -5.256 -4.242 1.00 52.56 73 SER A C 1
ATOM 587 O O . SER A 1 73 ? -10.257 -5.297 -4.735 1.00 52.56 73 SER A O 1
ATOM 589 N N . VAL A 1 74 ? -8.225 -4.362 -4.642 1.00 52.28 74 VAL A N 1
ATOM 590 C CA . VAL A 1 74 ? -8.496 -3.336 -5.666 1.00 52.28 74 VAL A CA 1
ATOM 591 C C . VAL A 1 74 ? -8.036 -3.760 -7.068 1.00 52.28 74 VAL A C 1
ATOM 593 O O . VAL A 1 74 ? -8.474 -3.182 -8.059 1.00 52.28 74 VAL A O 1
ATOM 596 N N . ILE A 1 75 ? -7.138 -4.745 -7.172 1.00 50.56 75 ILE A N 1
ATOM 597 C CA . ILE A 1 75 ? -6.299 -4.944 -8.371 1.00 50.56 75 ILE A CA 1
ATOM 598 C C . ILE A 1 75 ? -6.537 -6.308 -9.039 1.00 50.56 75 ILE A C 1
ATOM 600 O O . ILE A 1 75 ? -5.941 -6.573 -10.080 1.00 50.56 75 ILE A O 1
ATOM 604 N N . ASP A 1 76 ? -7.410 -7.161 -8.501 1.00 52.94 76 ASP A N 1
ATOM 605 C CA . ASP A 1 76 ? -7.734 -8.439 -9.158 1.00 52.94 76 ASP A CA 1
ATOM 606 C C . ASP A 1 76 ? -8.419 -8.244 -10.530 1.00 52.94 76 ASP A C 1
ATOM 608 O O . ASP A 1 76 ? -8.283 -9.107 -11.390 1.00 52.94 76 ASP A O 1
ATOM 612 N N . ASP A 1 77 ? -9.017 -7.071 -10.785 1.00 53.56 77 ASP A N 1
ATOM 613 C CA . ASP A 1 77 ? -9.615 -6.683 -12.081 1.00 53.56 77 ASP A CA 1
ATOM 614 C C . ASP A 1 77 ? -8.722 -5.776 -12.956 1.00 53.56 77 ASP A C 1
ATOM 616 O O . ASP A 1 77 ? -9.133 -5.322 -14.025 1.00 53.56 77 ASP A O 1
ATOM 620 N N . ILE A 1 78 ? -7.501 -5.455 -12.517 1.00 54.84 78 ILE A N 1
ATOM 621 C CA . ILE A 1 78 ? -6.605 -4.564 -13.269 1.00 54.84 78 ILE A CA 1
ATOM 622 C C . ILE A 1 78 ? -5.722 -5.415 -14.183 1.00 54.84 78 ILE A C 1
ATOM 624 O O . ILE A 1 78 ? -4.811 -6.105 -13.717 1.00 54.84 78 ILE A O 1
ATOM 628 N N . ASP A 1 79 ? -6.012 -5.325 -15.481 1.00 55.59 79 ASP A N 1
ATOM 629 C CA . ASP A 1 79 ? -5.298 -5.973 -16.582 1.00 55.59 79 ASP A CA 1
ATOM 630 C C . ASP A 1 79 ? -3.775 -5.739 -16.497 1.00 55.59 79 ASP A C 1
ATOM 632 O O . ASP A 1 79 ? -3.314 -4.637 -16.172 1.00 55.59 79 ASP A O 1
ATOM 636 N N . GLU A 1 80 ? -2.970 -6.773 -16.772 1.00 56.94 80 GLU A N 1
ATOM 637 C CA . GLU A 1 80 ? -1.508 -6.742 -16.561 1.00 56.94 80 GLU A CA 1
ATOM 638 C C . GLU A 1 80 ? -0.778 -5.735 -17.472 1.00 56.94 80 GLU A C 1
ATOM 640 O O . GLU A 1 80 ? 0.369 -5.357 -17.192 1.00 56.94 80 GLU A O 1
ATOM 645 N N . ASP A 1 81 ? -1.466 -5.257 -18.510 1.00 59.38 81 ASP A N 1
ATOM 646 C CA . ASP A 1 81 ? -0.977 -4.292 -19.494 1.00 59.38 81 ASP A CA 1
ATOM 647 C C . ASP A 1 81 ? -1.197 -2.819 -19.109 1.00 59.38 81 ASP A C 1
ATOM 649 O O . ASP A 1 81 ? -0.699 -1.926 -19.800 1.00 59.38 81 ASP A O 1
ATOM 653 N N . LEU A 1 82 ? -1.870 -2.527 -17.990 1.00 60.59 82 LEU A N 1
ATOM 654 C CA . LEU A 1 82 ? -2.092 -1.144 -17.561 1.00 60.59 82 LEU A CA 1
ATOM 655 C C . LEU A 1 82 ? -0.775 -0.444 -17.186 1.00 60.59 82 LEU A C 1
ATOM 657 O O . LEU A 1 82 ? 0.060 -0.934 -16.410 1.00 60.59 82 LEU A O 1
ATOM 661 N N . SER A 1 83 ? -0.583 0.746 -17.753 1.00 66.12 83 SER A N 1
ATOM 662 C CA . SER A 1 83 ? 0.576 1.588 -17.476 1.00 66.12 83 SER A CA 1
ATOM 663 C C . SER A 1 83 ? 0.528 2.132 -16.043 1.00 66.12 83 SER A C 1
ATOM 665 O O . SER A 1 83 ? -0.532 2.303 -15.440 1.00 66.12 83 SER A O 1
ATOM 667 N N . LEU A 1 84 ? 1.694 2.462 -15.475 1.00 60.72 84 LEU A N 1
ATOM 668 C CA . LEU A 1 84 ? 1.772 3.057 -14.130 1.00 60.72 84 LEU A CA 1
ATOM 669 C C . LEU A 1 84 ? 0.986 4.375 -14.019 1.00 60.72 84 LEU A C 1
ATOM 671 O O . LEU A 1 84 ? 0.496 4.704 -12.943 1.00 60.72 84 LEU A O 1
ATOM 675 N N . GLU A 1 85 ? 0.854 5.115 -15.121 1.00 70.19 85 GLU A N 1
ATOM 676 C CA . GLU A 1 85 ? 0.082 6.357 -15.162 1.00 70.19 85 GLU A CA 1
ATOM 677 C C . GLU A 1 85 ? -1.430 6.097 -15.077 1.00 70.19 85 GLU A C 1
ATOM 679 O O . GLU A 1 85 ? -2.159 6.836 -14.414 1.00 70.19 85 GLU A O 1
ATOM 684 N N . GLU A 1 86 ? -1.913 5.029 -15.709 1.00 64.56 86 GLU A N 1
ATOM 685 C CA . GLU A 1 86 ? -3.315 4.613 -15.620 1.00 64.56 86 GLU A CA 1
ATOM 686 C C . GLU A 1 86 ? -3.647 4.073 -14.230 1.00 64.56 86 GLU A C 1
ATOM 688 O O . GLU A 1 86 ? -4.698 4.403 -13.683 1.00 64.56 86 GLU A O 1
ATOM 693 N N . ILE A 1 87 ? -2.717 3.343 -13.609 1.00 64.69 87 ILE A N 1
ATOM 694 C CA . ILE A 1 87 ? -2.845 2.896 -12.218 1.00 64.69 87 ILE A CA 1
ATOM 695 C C . ILE A 1 87 ? -2.956 4.102 -11.266 1.00 64.69 87 ILE A C 1
ATOM 697 O O . ILE A 1 87 ? -3.857 4.126 -10.429 1.00 64.69 87 ILE A O 1
ATOM 701 N N . ASP A 1 88 ? -2.121 5.140 -11.415 1.00 69.94 88 ASP A N 1
ATOM 702 C CA . ASP A 1 88 ? -2.221 6.365 -10.596 1.00 69.94 88 ASP A CA 1
ATOM 703 C C . ASP A 1 88 ? -3.574 7.076 -10.781 1.00 69.94 88 ASP A C 1
ATOM 705 O O . ASP A 1 88 ? -4.194 7.524 -9.813 1.00 69.94 88 ASP A O 1
ATOM 709 N N . LYS A 1 89 ? -4.090 7.127 -12.016 1.00 70.00 89 LYS A N 1
ATOM 710 C CA . LYS A 1 89 ? -5.421 7.687 -12.301 1.00 70.00 89 LYS A CA 1
ATOM 711 C C . LYS A 1 89 ? -6.534 6.891 -11.619 1.00 70.00 89 LYS A C 1
ATOM 713 O O . LYS A 1 89 ? -7.424 7.505 -11.029 1.00 70.00 89 LYS A O 1
ATOM 718 N N . ILE A 1 90 ? -6.473 5.559 -11.660 1.00 67.50 90 ILE A N 1
ATOM 719 C CA . ILE A 1 90 ? -7.451 4.675 -11.008 1.00 67.50 90 ILE A CA 1
ATOM 720 C C . ILE A 1 90 ? -7.421 4.869 -9.489 1.00 67.50 90 ILE A C 1
ATOM 722 O O . ILE A 1 90 ? -8.478 5.050 -8.883 1.00 67.50 90 ILE A O 1
ATOM 726 N N . ILE A 1 91 ? -6.233 4.919 -8.879 1.00 67.81 91 ILE A N 1
ATOM 727 C CA . ILE A 1 91 ? -6.087 5.146 -7.433 1.00 67.81 91 ILE A CA 1
ATOM 728 C C . ILE A 1 91 ? -6.712 6.482 -7.042 1.00 67.81 91 ILE A C 1
ATOM 730 O O . ILE A 1 91 ? -7.545 6.526 -6.143 1.00 67.81 91 ILE A O 1
ATOM 734 N N . ARG A 1 92 ? -6.379 7.572 -7.744 1.00 71.00 92 ARG A N 1
ATOM 735 C CA . ARG A 1 92 ? -6.938 8.903 -7.448 1.00 71.00 92 ARG A CA 1
ATOM 736 C C . ARG A 1 92 ? -8.456 8.943 -7.594 1.00 71.00 92 ARG A C 1
ATOM 738 O O . ARG A 1 92 ? -9.128 9.598 -6.798 1.00 71.00 92 ARG A O 1
ATOM 745 N N . LEU A 1 93 ? -8.998 8.266 -8.608 1.00 67.44 93 LEU A N 1
ATOM 746 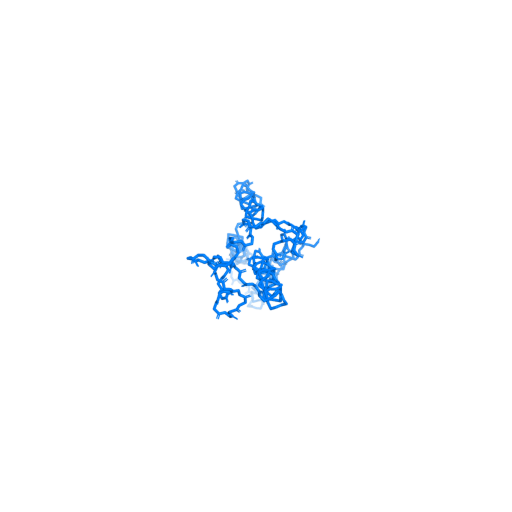C CA . LEU A 1 93 ? -10.442 8.133 -8.804 1.00 67.44 93 LEU A CA 1
ATOM 747 C C . LEU A 1 93 ? -11.095 7.382 -7.645 1.00 67.44 93 LEU A C 1
ATOM 749 O O . LEU A 1 93 ? -12.125 7.828 -7.147 1.00 67.44 93 LEU A O 1
ATOM 753 N N . GLN A 1 94 ? -10.484 6.298 -7.172 1.00 62.28 94 GLN A N 1
ATOM 754 C CA . GLN A 1 94 ? -10.996 5.555 -6.027 1.00 62.28 94 GLN A CA 1
ATOM 755 C C . GLN A 1 94 ? -10.871 6.315 -4.710 1.00 62.28 94 GLN A C 1
ATOM 757 O O . GLN A 1 94 ? -11.806 6.275 -3.917 1.00 62.28 94 GLN A O 1
ATOM 762 N N . THR A 1 95 ? -9.776 7.042 -4.477 1.00 68.94 95 THR A N 1
ATOM 763 C CA . THR A 1 95 ? -9.641 7.907 -3.298 1.00 68.94 95 THR A CA 1
ATOM 764 C C . THR A 1 95 ? -10.761 8.941 -3.273 1.00 68.94 95 THR A C 1
ATOM 766 O O . THR A 1 95 ? -11.462 9.043 -2.273 1.00 68.94 95 THR A O 1
ATOM 769 N N . ARG A 1 96 ? -11.026 9.614 -4.400 1.00 64.06 96 ARG A N 1
ATOM 770 C CA . ARG A 1 96 ? -12.151 10.557 -4.510 1.00 64.06 96 ARG A CA 1
ATOM 771 C C . ARG A 1 96 ? -13.506 9.882 -4.325 1.00 64.06 96 ARG A C 1
ATOM 773 O O . ARG A 1 96 ? -14.379 10.439 -3.675 1.00 64.06 96 ARG A O 1
ATOM 780 N N . LEU A 1 97 ? -13.693 8.687 -4.882 1.00 61.41 97 LEU A N 1
ATOM 781 C CA . LEU A 1 97 ? -14.934 7.931 -4.718 1.00 61.41 97 LEU A CA 1
ATOM 782 C C . LEU A 1 97 ? -15.159 7.539 -3.251 1.00 61.41 97 LEU A C 1
ATOM 784 O O . LEU A 1 97 ? -16.287 7.579 -2.768 1.00 61.41 97 LEU A O 1
ATOM 788 N N . ARG A 1 98 ? -14.090 7.173 -2.540 1.00 58.19 98 ARG A N 1
ATOM 789 C CA . ARG A 1 98 ? -14.121 6.851 -1.114 1.00 58.19 98 ARG A CA 1
ATOM 790 C C . ARG A 1 98 ? -14.425 8.090 -0.276 1.00 58.19 98 ARG A C 1
ATOM 792 O O . ARG A 1 98 ? -15.331 8.026 0.542 1.00 58.19 98 ARG A O 1
ATOM 799 N N . GLU A 1 99 ? -13.753 9.208 -0.538 1.00 61.41 99 GLU A N 1
ATOM 800 C CA . GLU A 1 99 ? -14.012 10.500 0.113 1.00 61.41 99 GLU A CA 1
ATOM 801 C C . GLU A 1 99 ? -15.460 10.970 -0.102 1.00 61.41 99 GLU A C 1
ATOM 803 O O . GLU A 1 99 ? -16.109 11.451 0.825 1.00 61.41 99 GLU A O 1
ATOM 808 N N . GLU A 1 100 ? -16.008 10.790 -1.307 1.00 60.31 100 GLU A N 1
ATOM 809 C CA . GLU A 1 100 ? -17.406 11.121 -1.598 1.00 60.31 100 GLU A CA 1
ATOM 810 C C . GLU A 1 100 ? -18.390 10.156 -0.923 1.00 60.31 100 GLU A C 1
ATOM 812 O O . GLU A 1 100 ? -19.429 10.586 -0.426 1.00 60.31 100 GLU A O 1
ATOM 817 N N . ARG A 1 101 ? -18.061 8.864 -0.815 1.00 54.38 101 ARG A N 1
ATOM 818 C CA . ARG A 1 101 ? -18.864 7.898 -0.046 1.00 54.38 101 ARG A CA 1
ATOM 819 C C . ARG A 1 101 ? -18.817 8.155 1.462 1.00 54.38 101 ARG A C 1
ATOM 821 O O . ARG A 1 101 ? -19.836 7.986 2.129 1.00 54.38 101 ARG A O 1
ATOM 828 N N . GLU A 1 102 ? -17.679 8.598 1.992 1.00 56.12 102 GLU A N 1
ATOM 829 C CA . GLU A 1 102 ? -17.535 9.057 3.380 1.00 56.12 102 GLU A CA 1
ATOM 830 C C . GLU A 1 102 ? -18.365 10.331 3.617 1.00 56.12 102 GLU A C 1
ATOM 832 O O . GLU A 1 102 ? -19.143 10.388 4.569 1.00 56.12 102 GLU A O 1
ATOM 837 N N . ARG A 1 103 ? -18.323 11.311 2.700 1.00 59.78 103 ARG A N 1
ATOM 838 C CA . ARG A 1 103 ? -19.190 12.508 2.747 1.00 59.78 103 ARG A CA 1
ATOM 839 C C . ARG A 1 103 ? -20.679 12.189 2.675 1.00 59.78 103 ARG A C 1
ATOM 841 O O . ARG A 1 103 ? -21.477 12.877 3.305 1.00 59.78 103 ARG A O 1
ATOM 848 N N . GLN A 1 104 ? -21.057 11.162 1.921 1.00 50.62 104 GLN A N 1
ATOM 849 C CA . GLN A 1 104 ? -22.440 10.693 1.809 1.00 50.62 104 GLN A CA 1
ATOM 850 C C . GLN A 1 104 ? -22.877 9.809 2.991 1.00 50.62 104 GLN A C 1
ATOM 852 O O . GLN A 1 104 ? -24.008 9.325 2.998 1.00 50.62 104 GLN A O 1
ATOM 857 N N . GLY A 1 105 ? -22.011 9.588 3.989 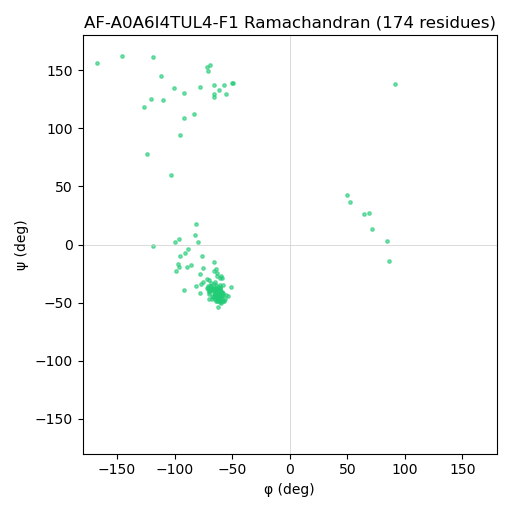1.00 53.66 105 GLY A N 1
ATOM 858 C CA . GLY A 1 105 ? -22.318 8.788 5.177 1.00 53.66 105 GLY A CA 1
ATOM 859 C C . GLY A 1 105 ? -22.418 7.281 4.918 1.00 53.66 105 GLY A C 1
ATOM 860 O O . GLY A 1 105 ? -22.917 6.551 5.768 1.00 53.66 105 GLY A O 1
ATOM 861 N N . GLN A 1 106 ? -21.961 6.805 3.756 1.00 53.12 106 GLN A N 1
ATOM 862 C CA . GLN A 1 106 ? -21.970 5.382 3.388 1.00 53.12 106 GLN A CA 1
ATOM 863 C C . GLN A 1 106 ? -20.733 4.631 3.899 1.00 53.12 106 GLN A C 1
ATOM 865 O O . GLN A 1 106 ? -20.736 3.405 3.964 1.00 53.12 106 GLN A O 1
ATOM 870 N N . LEU A 1 107 ? -19.677 5.361 4.261 1.00 54.94 107 LEU A N 1
ATOM 871 C CA . LEU A 1 107 ? -18.464 4.836 4.876 1.00 54.94 107 LEU A CA 1
ATOM 872 C C . LEU A 1 107 ? -18.214 5.621 6.165 1.00 54.94 107 LEU A C 1
ATOM 874 O O . LEU A 1 107 ? -18.049 6.837 6.133 1.00 54.94 107 LEU A O 1
ATOM 878 N N . ILE A 1 108 ? -18.228 4.926 7.300 1.00 58.84 108 ILE A N 1
ATOM 879 C CA . ILE A 1 108 ? -17.890 5.499 8.604 1.00 58.84 108 ILE A CA 1
ATOM 880 C C . ILE A 1 108 ? -16.460 5.076 8.927 1.00 58.84 108 ILE A C 1
ATOM 882 O O . ILE A 1 108 ? -16.094 3.914 8.738 1.00 58.84 108 ILE A O 1
ATOM 886 N N . ASP A 1 109 ? -15.652 6.022 9.406 1.00 65.12 109 ASP A N 1
ATOM 887 C CA . ASP A 1 109 ? -14.297 5.735 9.863 1.00 65.12 109 ASP A CA 1
ATOM 888 C C . ASP A 1 109 ? -14.324 4.666 10.966 1.00 65.12 109 ASP A C 1
ATOM 890 O O . ASP A 1 109 ? -15.149 4.692 11.884 1.00 65.12 109 ASP A O 1
ATOM 894 N N . ARG A 1 110 ? -13.396 3.713 10.879 1.00 64.19 110 ARG A N 1
ATOM 895 C CA . ARG A 1 110 ? -13.293 2.591 11.813 1.00 64.19 110 ARG A CA 1
ATOM 896 C C . ARG A 1 110 ? -13.213 3.045 13.269 1.00 64.19 110 ARG A C 1
ATOM 898 O O . ARG A 1 110 ? -13.881 2.467 14.119 1.00 64.19 110 ARG A O 1
ATOM 905 N N . THR A 1 111 ? -12.402 4.059 13.549 1.00 71.69 111 THR A N 1
ATOM 906 C CA . THR A 1 111 ? -12.201 4.571 14.910 1.00 71.69 111 THR A CA 1
ATOM 907 C C . THR A 1 111 ? -13.490 5.159 15.469 1.00 71.69 111 THR A C 1
ATOM 909 O O . THR A 1 111 ? -13.798 4.977 16.644 1.00 71.69 111 THR A O 1
ATOM 912 N N . VAL A 1 112 ? -14.298 5.777 14.605 1.00 71.50 112 VAL A N 1
ATOM 913 C CA . VAL A 1 112 ? -15.611 6.320 14.961 1.00 71.50 112 VAL A CA 1
ATOM 914 C C . VAL A 1 112 ? -16.605 5.195 15.251 1.00 71.50 112 VAL A C 1
ATOM 916 O O . VAL A 1 112 ? -17.361 5.288 16.216 1.00 71.50 112 VAL A O 1
ATOM 919 N N . ALA A 1 113 ? -16.595 4.116 14.463 1.00 69.06 113 ALA A N 1
ATOM 920 C CA . ALA A 1 113 ? -17.461 2.960 14.693 1.00 69.06 113 ALA A CA 1
ATOM 921 C C . ALA A 1 113 ? -17.097 2.194 15.980 1.00 69.06 113 ALA A C 1
ATOM 923 O O . ALA A 1 113 ? -17.984 1.859 16.767 1.00 69.06 113 ALA A O 1
ATOM 924 N N . GLU A 1 114 ? -15.805 1.958 16.225 1.00 72.56 114 GLU A N 1
ATOM 925 C CA . GLU A 1 114 ? -15.313 1.309 17.448 1.00 72.56 114 GLU A CA 1
ATOM 926 C C . GLU A 1 114 ? -15.652 2.144 18.696 1.00 72.56 114 GLU A C 1
ATOM 928 O O . GLU A 1 114 ? -16.187 1.610 19.669 1.00 72.56 114 GLU A O 1
ATOM 933 N N . ASP A 1 115 ? -15.437 3.464 18.652 1.00 78.69 115 ASP A N 1
ATOM 934 C CA . ASP A 1 115 ? -15.787 4.373 19.751 1.00 78.69 115 ASP A CA 1
ATOM 935 C C . ASP A 1 115 ? -17.309 4.442 19.985 1.00 78.69 115 ASP A C 1
ATOM 937 O O . ASP A 1 115 ? -17.776 4.448 21.127 1.00 78.69 115 ASP A O 1
ATOM 941 N N . ALA A 1 116 ? -18.117 4.420 18.919 1.00 73.75 116 ALA A N 1
ATOM 942 C CA . ALA A 1 116 ? -19.575 4.374 19.032 1.00 73.75 116 ALA A CA 1
ATOM 943 C C . ALA A 1 116 ? -20.065 3.083 19.710 1.00 73.75 116 ALA A C 1
ATOM 945 O O . ALA A 1 116 ? -20.937 3.139 20.582 1.00 73.75 116 ALA A O 1
ATOM 946 N N . ILE A 1 117 ? -19.485 1.930 19.365 1.00 76.19 117 ILE A N 1
ATOM 947 C CA . ILE A 1 117 ? -19.816 0.645 19.998 1.00 76.19 117 ILE A CA 1
ATOM 948 C C . ILE A 1 117 ? -19.379 0.640 21.462 1.00 76.19 117 ILE A C 1
ATOM 950 O O . ILE A 1 117 ? -20.174 0.274 22.326 1.00 76.19 117 ILE A O 1
ATOM 954 N N . ALA A 1 118 ? -18.171 1.115 21.770 1.00 77.06 118 ALA A N 1
ATOM 955 C CA . ALA A 1 118 ? -17.698 1.223 23.148 1.00 77.06 118 ALA A CA 1
ATOM 956 C C . ALA A 1 118 ? -18.627 2.108 24.001 1.00 77.06 118 ALA A C 1
ATOM 958 O O . ALA A 1 118 ? -19.013 1.732 25.112 1.00 77.06 118 ALA A O 1
ATOM 959 N N . LYS A 1 119 ? -19.065 3.254 23.462 1.00 79.94 119 LYS A N 1
ATOM 960 C CA . LYS A 1 119 ? -20.044 4.140 24.114 1.00 79.94 119 LYS A CA 1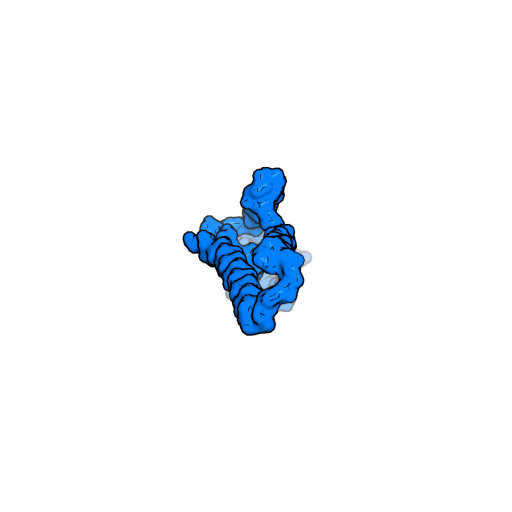
ATOM 961 C C . LYS A 1 119 ? -21.401 3.468 24.308 1.00 79.94 119 LYS A C 1
ATOM 963 O O . LYS A 1 119 ? -22.006 3.630 25.370 1.00 79.94 119 LYS A O 1
ATOM 968 N N . MET A 1 120 ? -21.872 2.709 23.321 1.00 75.44 120 MET A N 1
ATOM 969 C CA . MET A 1 120 ? -23.126 1.960 23.410 1.00 75.44 120 MET A CA 1
ATOM 970 C C . MET A 1 120 ? -23.068 0.911 24.526 1.00 75.44 120 MET A C 1
ATOM 972 O O . MET A 1 120 ? -23.951 0.885 25.382 1.00 75.44 120 MET A O 1
ATOM 976 N N . VAL A 1 121 ? -21.995 0.118 24.582 1.00 75.50 121 VAL A N 1
ATOM 977 C CA . VAL A 1 121 ? -21.764 -0.896 25.624 1.00 75.50 121 VAL A CA 1
ATOM 978 C C . VAL A 1 121 ? -21.701 -0.252 27.015 1.00 75.50 121 VAL A C 1
ATOM 980 O O . VAL A 1 121 ? -22.382 -0.698 27.939 1.00 75.50 121 VAL A O 1
ATOM 983 N N . ALA A 1 122 ? -20.972 0.859 27.163 1.00 77.00 122 ALA A N 1
ATOM 984 C CA . ALA A 1 122 ? -20.889 1.588 28.429 1.00 77.00 122 ALA A CA 1
ATOM 985 C C . ALA A 1 122 ? -22.238 2.191 28.871 1.00 77.00 122 ALA A C 1
ATOM 987 O O . ALA A 1 122 ? -22.507 2.309 30.070 1.00 77.00 122 ALA A O 1
ATOM 988 N N . SER A 1 123 ? -23.087 2.594 27.921 1.00 77.19 123 SER A N 1
ATOM 989 C CA . SER A 1 123 ? -24.445 3.075 28.201 1.00 77.19 123 SER A CA 1
ATOM 990 C C . SER A 1 123 ? -25.357 1.936 28.663 1.00 77.19 123 SER A C 1
ATOM 992 O O . SER A 1 123 ? -26.074 2.078 29.652 1.00 77.19 123 SER A O 1
ATOM 994 N N . MET A 1 124 ? -25.273 0.772 28.012 1.00 74.81 124 MET A N 1
ATOM 995 C CA . MET A 1 124 ? -26.028 -0.425 28.396 1.00 74.81 124 MET A CA 1
ATOM 996 C C . MET A 1 124 ? -25.649 -0.922 29.793 1.00 74.81 124 MET A C 1
ATOM 998 O O . MET A 1 124 ? -26.533 -1.277 30.567 1.00 74.81 124 MET A O 1
ATOM 1002 N N . GLN A 1 125 ? -24.366 -0.873 30.163 1.00 75.19 125 GLN A N 1
ATOM 1003 C CA . GLN A 1 125 ? -23.928 -1.218 31.518 1.00 75.19 125 GLN A CA 1
ATOM 1004 C C . GLN A 1 125 ? -24.551 -0.304 32.576 1.00 75.19 125 GLN A C 1
ATOM 1006 O O . GLN A 1 125 ? -25.046 -0.776 33.598 1.00 75.19 125 GLN A O 1
ATOM 1011 N N . ARG A 1 126 ? -24.586 1.007 32.314 1.00 78.25 126 ARG A N 1
ATOM 1012 C CA . ARG A 1 126 ? -25.251 1.964 33.206 1.00 78.25 126 ARG A CA 1
ATOM 1013 C C . ARG A 1 126 ? -26.750 1.700 33.304 1.00 78.25 126 ARG A C 1
ATOM 1015 O O . ARG A 1 126 ? -27.281 1.721 34.408 1.00 78.25 126 ARG A O 1
ATOM 1022 N N . ALA A 1 127 ? -27.406 1.410 32.181 1.00 77.25 127 ALA A N 1
ATOM 1023 C CA . ALA A 1 127 ? -28.827 1.077 32.155 1.00 77.25 127 ALA A CA 1
ATOM 1024 C C . ALA A 1 127 ? -29.133 -0.225 32.916 1.00 77.25 127 ALA A C 1
ATOM 1026 O O . ALA A 1 127 ? -30.098 -0.267 33.667 1.00 77.25 127 ALA A O 1
ATOM 1027 N N . GLY A 1 128 ? -28.292 -1.259 32.794 1.00 76.12 128 GLY A N 1
ATOM 1028 C CA . GLY A 1 128 ? -28.440 -2.515 33.537 1.00 76.12 128 GLY A CA 1
ATOM 1029 C C . GLY A 1 128 ? -28.281 -2.335 35.050 1.00 76.12 128 GLY A C 1
ATOM 1030 O O . GLY A 1 128 ? -29.095 -2.835 35.824 1.00 76.12 128 GLY A O 1
ATOM 1031 N N . LEU A 1 129 ? -27.286 -1.553 35.481 1.00 76.19 129 LEU A N 1
ATOM 1032 C CA . LEU A 1 129 ? -27.106 -1.201 36.895 1.00 76.19 129 LEU A CA 1
ATOM 1033 C C . LEU A 1 129 ? -28.249 -0.326 37.427 1.00 76.19 129 LEU A C 1
ATOM 1035 O O . LEU A 1 129 ? -28.637 -0.439 38.588 1.00 76.19 129 LEU A O 1
ATOM 1039 N N . GLN A 1 130 ? -28.805 0.546 36.588 1.00 80.12 130 GLN A N 1
ATOM 1040 C CA . GLN A 1 130 ? -29.974 1.338 36.946 1.00 80.12 130 GLN A CA 1
ATOM 1041 C C . GLN A 1 130 ? -31.233 0.468 37.055 1.00 80.12 130 GLN A C 1
ATOM 1043 O O . GLN A 1 130 ? -31.979 0.619 38.017 1.00 80.12 130 GLN A O 1
ATOM 1048 N N . ALA A 1 131 ? -31.415 -0.502 36.157 1.00 76.81 131 ALA A N 1
ATOM 1049 C CA . ALA A 1 131 ? -32.502 -1.473 36.230 1.00 76.81 131 ALA A CA 1
ATOM 1050 C C . ALA A 1 131 ? -32.439 -2.312 37.517 1.00 76.81 131 ALA A C 1
ATOM 1052 O O . ALA A 1 131 ? -33.479 -2.573 38.112 1.00 76.81 131 ALA A O 1
ATOM 1053 N N . ALA A 1 132 ? -31.239 -2.669 37.995 1.00 72.38 132 ALA A N 1
ATOM 1054 C CA . ALA A 1 132 ? -31.067 -3.323 39.297 1.00 72.38 132 ALA A CA 1
ATOM 1055 C C . ALA A 1 132 ? -31.617 -2.459 40.448 1.00 72.38 132 ALA A C 1
ATOM 1057 O O . ALA A 1 132 ? -32.347 -2.949 41.303 1.00 72.38 132 ALA A O 1
ATOM 1058 N N . ARG A 1 133 ? -31.327 -1.149 40.433 1.00 73.50 133 ARG A N 1
ATOM 1059 C CA . ARG A 1 133 ? -31.819 -0.190 41.441 1.00 73.50 133 ARG A CA 1
ATOM 1060 C C . ARG A 1 133 ? -33.321 0.074 41.348 1.00 73.50 133 ARG A C 1
ATOM 1062 O O . ARG A 1 133 ? -33.944 0.389 42.354 1.00 73.50 133 ARG A O 1
ATOM 1069 N N . GLU A 1 134 ? -33.897 -0.017 40.154 1.00 80.12 134 GLU A N 1
ATOM 1070 C CA . GLU A 1 134 ? -35.345 0.101 39.950 1.00 80.12 134 GLU A CA 1
ATOM 1071 C C . GLU A 1 134 ? -36.091 -1.167 40.402 1.00 80.12 134 GLU A C 1
ATOM 1073 O O . GLU A 1 134 ? -37.213 -1.075 40.896 1.00 80.12 134 GLU A O 1
ATOM 1078 N N . GLN A 1 135 ? -35.462 -2.339 40.269 1.00 78.50 135 GLN A N 1
ATOM 1079 C CA . GLN A 1 135 ? -35.986 -3.633 40.719 1.00 78.50 135 GLN A CA 1
ATOM 1080 C C . GLN A 1 135 ? -35.858 -3.852 42.234 1.00 78.50 135 GLN A C 1
ATOM 1082 O O . GLN A 1 135 ? -36.758 -4.443 42.831 1.00 78.50 135 GLN A O 1
ATOM 1087 N N . ASP A 1 136 ? -34.797 -3.338 42.863 1.00 76.69 136 ASP A N 1
ATOM 1088 C CA . ASP A 1 136 ? -34.631 -3.309 44.321 1.00 76.69 136 ASP A CA 1
ATOM 1089 C C . ASP A 1 136 ? -34.403 -1.884 44.848 1.00 76.69 136 ASP A C 1
ATOM 1091 O O . ASP A 1 136 ? -33.280 -1.500 45.191 1.00 76.69 136 ASP A O 1
ATOM 1095 N N . PRO A 1 137 ? -35.470 -1.072 44.952 1.00 72.50 137 PRO A N 1
ATOM 1096 C CA . PRO A 1 137 ? -35.358 0.297 45.449 1.00 72.50 137 PRO A CA 1
ATOM 1097 C C . PRO A 1 137 ? -34.949 0.366 46.924 1.00 72.50 137 PRO A C 1
ATOM 1099 O O . PRO A 1 137 ? -34.478 1.405 47.387 1.00 72.50 137 PRO A O 1
ATOM 1102 N N . THR A 1 138 ? -35.186 -0.708 47.684 1.00 79.44 138 THR A N 1
ATOM 1103 C CA . THR A 1 138 ? -34.936 -0.774 49.128 1.00 79.44 138 THR A CA 1
ATOM 1104 C C . THR A 1 138 ? -33.577 -1.382 49.468 1.00 79.44 138 THR A C 1
ATOM 1106 O O . THR A 1 138 ? -33.169 -1.291 50.628 1.00 79.44 138 THR A O 1
ATOM 1109 N N . GLY A 1 139 ? -32.865 -1.956 48.490 1.00 74.75 139 GLY A N 1
ATOM 1110 C CA . GLY A 1 139 ? -31.571 -2.611 48.694 1.00 74.75 139 GLY A CA 1
ATOM 1111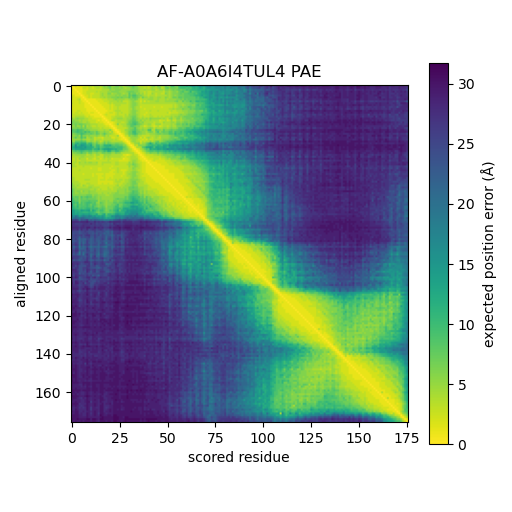 C C . GLY A 1 139 ? -31.672 -3.851 49.586 1.00 74.75 139 GLY A C 1
ATOM 1112 O O . GLY A 1 139 ? -30.732 -4.153 50.320 1.00 74.75 139 GLY A O 1
ATOM 1113 N N . GLN A 1 140 ? -32.841 -4.498 49.615 1.00 85.12 140 GLN A N 1
ATOM 1114 C CA . GLN A 1 140 ? -33.124 -5.633 50.495 1.00 85.12 140 GLN A CA 1
ATOM 1115 C C . GLN A 1 140 ? -32.924 -6.985 49.822 1.00 85.12 140 GLN A C 1
ATOM 1117 O O . GLN A 1 140 ? -33.224 -8.017 50.431 1.00 85.12 140 GLN A O 1
ATOM 1122 N N . TRP A 1 141 ? -32.435 -7.013 48.584 1.00 82.25 141 TRP A N 1
ATOM 1123 C CA . TRP A 1 141 ? -32.100 -8.266 47.943 1.00 82.25 141 TRP A CA 1
ATOM 1124 C C . TRP A 1 141 ? -31.122 -9.070 48.800 1.00 82.25 141 TRP A C 1
ATOM 1126 O O . TRP A 1 141 ? -30.085 -8.553 49.229 1.00 82.25 141 TRP A O 1
ATOM 1136 N N . PRO A 1 142 ? -31.432 -10.357 49.047 1.00 84.75 142 PRO A N 1
ATOM 1137 C CA . PRO A 1 142 ? -30.452 -11.288 49.564 1.00 84.75 142 PRO A CA 1
ATOM 1138 C C . PRO A 1 142 ? -29.169 -11.194 48.722 1.00 84.75 142 PRO A C 1
ATOM 1140 O O . PRO A 1 142 ? -29.272 -11.115 47.491 1.00 84.75 142 PRO A O 1
ATOM 1143 N N . PRO A 1 143 ? -27.975 -11.226 49.344 1.00 81.06 143 PRO A N 1
ATOM 1144 C CA . PRO A 1 143 ? -26.701 -11.059 48.640 1.00 81.06 143 PRO A CA 1
ATOM 1145 C C . PRO A 1 143 ? -26.559 -11.978 47.418 1.00 81.06 143 PRO A C 1
ATOM 1147 O O . PRO A 1 143 ? -26.074 -11.558 46.374 1.00 81.06 143 PRO A O 1
ATOM 1150 N N . GLU A 1 144 ? -27.086 -13.198 47.527 1.00 82.56 144 GLU A N 1
ATOM 1151 C CA . GLU A 1 144 ? -27.111 -14.223 46.478 1.00 82.56 144 GLU A CA 1
ATOM 1152 C C . GLU A 1 144 ? -27.870 -13.779 45.213 1.00 82.56 144 GLU A C 1
ATOM 1154 O O . GLU A 1 144 ? -27.451 -14.073 44.093 1.00 82.56 144 GLU A O 1
ATOM 1159 N N . ILE A 1 145 ? -28.977 -13.045 45.370 1.00 80.94 145 ILE A N 1
ATOM 1160 C CA . ILE A 1 145 ? -29.807 -12.566 44.254 1.00 80.94 145 ILE A CA 1
ATOM 1161 C C . ILE A 1 145 ? -29.153 -11.353 43.593 1.00 80.94 145 ILE A C 1
ATOM 1163 O O . ILE A 1 145 ? -29.096 -11.282 42.364 1.00 80.94 145 ILE A O 1
ATOM 1167 N N . SER A 1 146 ? -28.609 -10.438 44.398 1.00 77.06 146 SER A N 1
ATOM 1168 C CA . SER A 1 146 ? -27.892 -9.262 43.895 1.00 77.06 146 SER A CA 1
ATOM 1169 C C . SER A 1 146 ? -26.666 -9.666 43.076 1.00 77.06 146 SER A C 1
ATOM 1171 O O . SER A 1 146 ? -26.498 -9.213 41.945 1.00 77.06 146 SER A O 1
ATOM 1173 N N . GLU A 1 147 ? -25.846 -10.575 43.607 1.00 81.31 147 GLU A N 1
ATOM 1174 C CA . GLU A 1 147 ? -24.653 -11.075 42.923 1.00 81.31 147 GLU A CA 1
ATOM 1175 C C . GLU A 1 147 ? -25.017 -11.851 41.648 1.00 81.31 147 GLU A C 1
ATOM 1177 O O . GLU A 1 147 ? -24.404 -11.654 40.597 1.00 81.31 147 GLU A O 1
ATOM 1182 N N . SER A 1 148 ? -26.061 -12.689 41.691 1.00 84.50 148 SER A N 1
ATOM 1183 C CA . SER A 1 148 ? -26.544 -13.399 40.501 1.00 84.50 148 SER A CA 1
ATOM 1184 C C . SER A 1 148 ? -27.020 -12.440 39.407 1.00 84.50 148 SER A C 1
ATOM 1186 O O . SER A 1 148 ? -26.790 -12.705 38.224 1.00 84.50 148 SER A O 1
ATOM 1188 N N . PHE A 1 149 ? -27.698 -11.352 39.772 1.00 82.94 149 PHE A N 1
ATOM 1189 C CA . PHE A 1 149 ? -28.203 -10.372 38.816 1.00 82.94 149 PHE A CA 1
ATOM 1190 C C . PHE A 1 149 ? -27.062 -9.571 38.181 1.00 82.94 149 PHE A C 1
ATOM 1192 O O . PHE A 1 149 ? -26.991 -9.464 36.956 1.00 82.94 149 PHE A O 1
ATOM 1199 N N . GLU A 1 150 ? -26.124 -9.070 38.988 1.00 79.44 150 GLU A N 1
ATOM 1200 C CA . GLU A 1 150 ? -24.943 -8.355 38.492 1.00 79.44 150 GLU A CA 1
ATOM 1201 C C . GLU A 1 150 ? -24.090 -9.235 37.572 1.00 79.44 150 GLU A C 1
ATOM 1203 O O . GLU A 1 150 ? -23.681 -8.797 36.494 1.00 79.44 150 GLU A O 1
ATOM 1208 N N . ASN A 1 151 ? -23.882 -10.503 37.938 1.00 82.94 151 ASN A N 1
ATOM 1209 C CA . ASN A 1 151 ? -23.152 -11.458 37.107 1.00 82.94 151 ASN A CA 1
ATOM 1210 C C . ASN A 1 151 ? -23.872 -11.749 35.783 1.00 82.94 151 ASN A C 1
ATOM 1212 O O . ASN A 1 151 ? -23.222 -11.817 34.737 1.00 82.94 151 ASN A O 1
ATOM 1216 N N . ALA A 1 152 ? -25.203 -11.868 35.794 1.00 81.69 152 ALA A N 1
ATOM 1217 C CA . ALA A 1 152 ? -25.991 -12.052 34.577 1.00 81.69 152 ALA A CA 1
ATOM 1218 C C . ALA A 1 152 ? -25.908 -10.829 33.647 1.00 81.69 152 ALA A C 1
ATOM 1220 O O . ALA A 1 152 ? -25.714 -10.987 32.440 1.00 81.69 152 ALA A O 1
ATOM 1221 N N . VAL A 1 153 ? -25.987 -9.614 34.200 1.00 79.88 153 VAL A N 1
ATOM 1222 C CA . VAL A 1 153 ? -25.856 -8.360 33.441 1.00 79.88 153 VAL A CA 1
ATOM 1223 C C . VAL A 1 153 ? -24.448 -8.217 32.859 1.00 79.88 153 VAL A C 1
ATOM 1225 O O . VAL A 1 153 ? -24.308 -7.957 31.665 1.00 79.88 153 VAL A O 1
ATOM 1228 N N . ASN A 1 154 ? -23.402 -8.453 33.654 1.00 79.88 154 ASN A N 1
ATOM 1229 C CA . ASN A 1 154 ? -22.015 -8.394 33.186 1.00 79.88 154 ASN A CA 1
ATOM 1230 C C . ASN A 1 154 ? -21.733 -9.435 32.090 1.00 79.88 154 ASN A C 1
ATOM 1232 O O . ASN A 1 154 ? -21.102 -9.113 31.084 1.00 79.88 154 ASN A O 1
ATOM 1236 N N . SER A 1 155 ? -22.243 -10.659 32.246 1.00 82.25 155 SER A N 1
ATOM 1237 C CA . SER A 1 155 ? -22.134 -11.715 31.234 1.00 82.25 155 SER A CA 1
ATOM 1238 C C . SER A 1 155 ? -22.822 -11.324 29.922 1.00 82.25 155 SER A C 1
ATOM 1240 O O . SER A 1 155 ? -22.231 -11.428 28.846 1.00 82.25 155 SER A O 1
ATOM 1242 N N . LEU A 1 156 ? -24.043 -10.787 29.998 1.00 78.06 156 LEU A N 1
ATOM 1243 C CA . LEU A 1 156 ? -24.793 -10.336 28.827 1.00 78.06 156 LEU A CA 1
ATOM 1244 C C . LEU A 1 156 ? -24.071 -9.196 28.092 1.00 78.06 156 LEU A C 1
ATOM 1246 O O . LEU A 1 156 ? -23.977 -9.221 26.867 1.00 78.06 156 LEU A O 1
ATOM 1250 N N . ILE A 1 157 ? -23.491 -8.245 28.826 1.00 76.31 157 ILE A N 1
ATOM 1251 C CA . ILE A 1 157 ? -22.700 -7.143 28.261 1.00 76.31 157 ILE A CA 1
ATOM 1252 C C . ILE A 1 157 ? -21.444 -7.664 27.554 1.00 76.31 157 ILE A C 1
ATOM 1254 O O . ILE A 1 157 ? -21.153 -7.235 26.437 1.00 76.31 157 ILE A O 1
ATOM 1258 N N . LEU A 1 158 ? -20.722 -8.609 28.164 1.00 80.38 158 LEU A N 1
ATOM 1259 C CA . LEU A 1 158 ? -19.548 -9.235 27.549 1.00 80.38 158 LEU A CA 1
ATOM 1260 C C . LEU A 1 158 ? -19.918 -9.973 26.257 1.00 80.38 158 LEU A C 1
ATOM 1262 O O . LEU A 1 158 ? -19.248 -9.802 25.238 1.00 80.38 158 LEU A O 1
ATOM 1266 N N . HIS A 1 159 ? -21.013 -10.736 26.268 1.00 79.19 159 HIS A N 1
ATOM 1267 C CA . HIS A 1 159 ? -21.504 -11.429 25.078 1.00 79.19 159 HIS A CA 1
ATOM 1268 C C . HIS A 1 159 ? -21.958 -10.466 23.977 1.00 79.19 159 HIS A C 1
ATOM 1270 O O . HIS A 1 159 ? -21.685 -10.715 22.804 1.00 79.19 159 HIS A O 1
ATOM 1276 N N . MET A 1 160 ? -22.595 -9.346 24.327 1.00 73.75 160 MET A N 1
ATOM 1277 C CA . MET A 1 160 ? -22.963 -8.306 23.361 1.00 73.75 160 MET A CA 1
ATOM 1278 C C . MET A 1 160 ? -21.738 -7.601 22.771 1.00 73.75 160 MET A C 1
ATOM 1280 O O . MET A 1 160 ? -21.715 -7.346 21.569 1.00 73.75 160 MET A O 1
ATOM 1284 N N . GLY A 1 161 ? -20.709 -7.328 23.579 1.00 74.38 161 GLY A N 1
ATOM 1285 C CA . GLY A 1 161 ? -19.437 -6.779 23.102 1.00 74.38 161 GLY A CA 1
ATOM 1286 C C . GLY A 1 161 ? -18.753 -7.713 22.102 1.00 74.38 161 GLY A C 1
ATOM 1287 O O . GLY A 1 161 ? -18.430 -7.299 20.992 1.00 74.38 161 GLY A O 1
ATOM 1288 N N . GLN A 1 162 ? -18.637 -8.999 22.448 1.00 78.12 162 GLN A N 1
ATOM 1289 C CA . GLN A 1 162 ? -18.084 -10.031 21.562 1.00 78.12 162 GLN A CA 1
ATOM 1290 C C . GLN A 1 162 ? -18.906 -10.203 20.278 1.00 78.12 162 GLN A C 1
ATOM 1292 O O . GLN A 1 162 ? -18.342 -10.364 19.197 1.00 78.12 162 GLN A O 1
ATOM 1297 N N . ALA A 1 163 ? -20.238 -10.154 20.369 1.00 74.00 163 ALA A N 1
ATOM 1298 C CA . ALA A 1 163 ? -21.112 -10.207 19.201 1.00 74.00 163 ALA A CA 1
ATOM 1299 C C . ALA A 1 163 ? -20.939 -8.970 18.303 1.00 74.00 163 ALA A C 1
ATOM 1301 O O . ALA A 1 163 ? -20.921 -9.105 17.082 1.00 74.00 163 ALA A O 1
ATOM 1302 N N . GLY A 1 164 ? -20.757 -7.785 18.892 1.00 71.94 164 GLY A N 1
ATOM 1303 C CA . GLY A 1 164 ? -20.460 -6.549 18.168 1.00 71.94 164 GLY A CA 1
ATOM 1304 C C . GLY A 1 164 ? -19.122 -6.611 17.431 1.00 71.94 164 GLY A C 1
ATOM 1305 O O . GLY A 1 164 ? -19.070 -6.332 16.233 1.00 71.94 164 GLY A O 1
ATOM 1306 N N . GLU A 1 165 ? -18.059 -7.049 18.108 1.00 70.31 165 GLU A N 1
ATOM 1307 C CA . GLU A 1 165 ? -16.747 -7.274 17.486 1.00 70.31 165 GLU A CA 1
ATOM 1308 C C . GLU A 1 165 ? -16.817 -8.313 16.367 1.00 70.31 165 GLU A C 1
ATOM 1310 O O . GLU A 1 165 ? -16.229 -8.120 15.302 1.00 70.31 165 GLU A O 1
ATOM 1315 N N . LYS A 1 166 ? -17.576 -9.394 16.570 1.00 73.88 166 LYS A N 1
ATOM 1316 C CA . LYS A 1 166 ? -17.779 -10.420 15.549 1.00 73.88 166 LYS A CA 1
ATOM 1317 C C . LYS A 1 166 ? -18.526 -9.873 14.335 1.00 73.88 166 LYS A C 1
ATOM 1319 O O . LYS A 1 166 ? -18.062 -10.082 13.224 1.00 73.88 166 LYS A O 1
ATOM 1324 N N . CYS A 1 167 ? -19.606 -9.113 14.518 1.00 68.12 167 CYS A N 1
ATOM 1325 C CA . CYS A 1 167 ? -20.313 -8.462 13.411 1.00 68.12 167 CYS A CA 1
ATOM 1326 C C . CYS A 1 167 ? -19.405 -7.496 12.637 1.00 68.12 167 CYS A C 1
ATOM 1328 O O . CYS A 1 167 ? -19.430 -7.482 11.408 1.00 68.12 167 CYS A O 1
ATOM 1330 N N . LEU A 1 168 ? -18.564 -6.720 13.329 1.00 68.00 168 LEU A N 1
ATOM 1331 C CA . LEU A 1 168 ? -17.561 -5.873 12.676 1.00 68.00 168 LEU A CA 1
ATOM 1332 C C . LEU A 1 168 ? -16.505 -6.695 11.924 1.00 68.00 168 LEU A C 1
ATOM 1334 O O . LEU A 1 168 ? -16.075 -6.311 10.837 1.0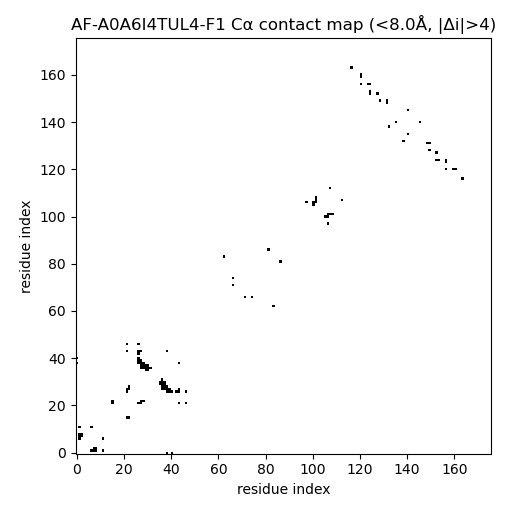0 68.00 168 LEU A O 1
ATOM 1338 N N . SER A 1 169 ? -16.087 -7.829 12.486 1.00 67.25 169 SER A N 1
ATOM 1339 C CA . SER A 1 169 ? -15.156 -8.759 11.847 1.00 67.25 169 SER A CA 1
ATOM 1340 C C . SER A 1 169 ? -15.770 -9.450 10.624 1.00 67.25 169 SER A C 1
ATOM 1342 O O . SER A 1 169 ? -15.086 -9.637 9.622 1.00 67.25 169 SER A O 1
ATOM 1344 N N . ASP A 1 170 ? -17.053 -9.795 10.664 1.00 65.75 170 ASP A N 1
ATOM 1345 C CA . ASP A 1 170 ? -17.774 -10.404 9.544 1.00 65.75 170 ASP A CA 1
ATOM 1346 C C . ASP A 1 170 ? -17.993 -9.375 8.423 1.00 65.75 170 ASP A C 1
ATOM 1348 O O . ASP A 1 170 ? -17.772 -9.683 7.253 1.00 65.75 170 ASP A O 1
ATOM 1352 N N . LEU A 1 171 ? -18.283 -8.112 8.762 1.00 58.81 171 LEU A N 1
ATOM 1353 C CA . LEU A 1 171 ? -18.272 -6.996 7.802 1.00 58.81 171 LEU A CA 1
ATOM 1354 C C . LEU A 1 171 ? -16.890 -6.777 7.165 1.00 58.81 171 LEU A C 1
ATOM 1356 O O . LEU A 1 171 ? -16.797 -6.327 6.026 1.00 58.81 171 LEU A O 1
ATOM 1360 N N . ARG A 1 172 ? -15.812 -7.123 7.876 1.00 57.81 172 ARG A N 1
ATOM 1361 C CA . ARG A 1 172 ? -14.432 -7.084 7.371 1.00 57.81 172 ARG A CA 1
ATOM 1362 C C . ARG A 1 172 ? -14.097 -8.271 6.454 1.00 57.81 172 ARG A C 1
ATOM 1364 O O . ARG A 1 172 ? -13.196 -8.139 5.631 1.00 57.81 172 ARG A O 1
ATOM 1371 N N . GLY A 1 173 ? -14.779 -9.410 6.600 1.00 46.62 173 GLY A N 1
ATOM 1372 C CA . GLY A 1 173 ? -14.581 -10.620 5.789 1.00 46.62 173 GLY A CA 1
ATOM 1373 C C . GLY A 1 173 ? -15.562 -10.788 4.621 1.00 46.62 173 GLY A C 1
ATOM 1374 O O . GLY A 1 173 ? -15.287 -11.563 3.712 1.00 46.62 173 GLY A O 1
ATOM 1375 N N . GLY A 1 174 ? -16.686 -10.064 4.626 1.00 39.09 174 GLY A N 1
ATOM 1376 C CA . GLY A 1 174 ? -17.792 -10.191 3.668 1.00 39.09 174 GLY A CA 1
ATOM 1377 C C . GLY A 1 174 ? -17.625 -9.474 2.323 1.00 39.09 174 GLY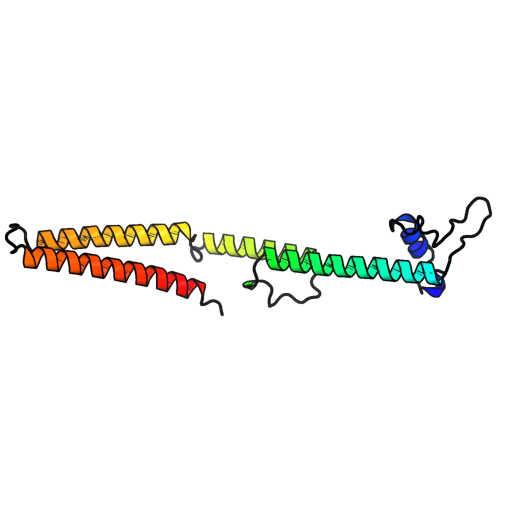 A C 1
ATOM 1378 O O . GLY A 1 174 ? -18.616 -9.263 1.632 1.00 39.09 174 GLY A O 1
ATOM 1379 N N . SER A 1 175 ? -16.406 -9.096 1.939 1.00 38.66 175 SER A N 1
ATOM 1380 C CA . SER A 1 175 ? -16.081 -8.677 0.569 1.00 38.66 175 SER A CA 1
ATOM 1381 C C . SER A 1 175 ? -15.341 -9.802 -0.164 1.00 38.66 175 SER A C 1
ATOM 1383 O O . SER A 1 175 ? -14.178 -9.635 -0.539 1.00 38.66 175 SER A O 1
ATOM 1385 N N . ALA A 1 176 ? -15.999 -10.956 -0.281 1.00 35.53 176 ALA A N 1
ATOM 1386 C CA . ALA A 1 176 ? -15.634 -12.034 -1.197 1.00 35.53 176 ALA A CA 1
ATOM 1387 C C . ALA A 1 176 ? -16.666 -12.098 -2.325 1.00 35.53 176 ALA A C 1
ATOM 1389 O O . ALA A 1 176 ? -17.871 -11.956 -2.010 1.00 35.53 176 ALA A O 1
#

Foldseek 3Di:
DCVVVVHDPVVVVCCVPPPPPLVVVPQWDDDDPNRDIGGPVVSNVVVVVVRVVVVVVVVVVVVVVVCVVVDVLQPPPPDPPDDPVVVVVSVVVVVVVVVVCVVVVVDDDPVVLVVVLVVVLVVQLVVQVVVLCVVCVPPPDDPVVSVVSNVVSVVVSVVVSVVSVVVVVVVVVPPD

Nearest PDB structures (foldseek):
  6r10-assembly1_Y  TM=5.110E-01  e=5.466E+00  Thermus thermophilus HB8

Radius of gyration: 34.5 Å; Cα contacts (8 Å, |Δi|>4): 65; chains: 1; bounding box: 74×27×90 Å

pLDDT: mean 71.46, std 10.05, range [35.53, 86.88]

Solvent-accessible surface area (backbone atoms only — not comparable to full-atom values): 10260 Å² total; per-residue (Å²): 107,34,69,81,71,74,47,55,62,66,60,51,52,48,48,64,72,69,43,85,60,52,56,79,72,61,26,42,45,86,47,56,98,91,43,72,69,45,70,42,66,69,58,38,51,52,50,51,52,53,51,53,52,50,50,52,50,51,50,53,50,50,52,51,51,50,48,66,74,73,41,71,90,76,49,84,84,57,62,92,82,65,49,73,69,56,51,52,52,52,51,54,52,48,52,52,51,50,53,52,34,37,74,70,67,76,44,75,58,65,70,59,53,54,50,50,50,53,51,50,54,57,48,51,53,53,51,51,57,48,48,52,45,70,76,40,76,80,70,73,65,55,68,70,57,50,52,51,49,53,52,51,51,54,49,51,51,51,52,50,51,52,50,50,53,46,53,55,50,47,67,70,61,67,84,117

Secondary structure (DSSP, 8-state):
-TGGGT--HHHHHHHHHHSTTTTTTTSEE---TTPPPEE-HHHHHHHHHHHHHHHHHHHHHHHHHHHHHH-GGGTTTS-TT--HHHHHHHHHHHHHHHHHHHHTTSS--HHHHHHHHHHHHHHHHHHHHHHHHHH-TT----HHHHHHHHHHHHHHHHHHHHHHHHHHHHHHH---

Mean predicted aligned error: 18.03 Å

Sequence (176 aa):
MAELLGLSWVALRTWCNDIPGFEADKHFVRGGNGIEWQFKPVASIQFLIKHFTAEQQRGIQRRRAVRQAIGSSVIDDIDEDLSLEEIDKIIRLQTRLREERERQGQLIDRTVAEDAIAKMVASMQRAGLQAAREQDPTGQWPPEISESFENAVNSLILHMGQAGEKCLSDLRGGSA